Protein AF-A0A927LLS6-F1 (afdb_monomer_lite)

Structure (mmCIF, N/CA/C/O backbone):
data_AF-A0A927LLS6-F1
#
_entry.id   AF-A0A927LLS6-F1
#
loop_
_atom_site.group_PDB
_atom_site.id
_atom_site.type_symbol
_atom_site.label_atom_id
_atom_site.label_alt_id
_atom_site.label_comp_id
_atom_site.label_asym_id
_atom_site.label_entity_id
_atom_site.label_seq_id
_atom_site.pdbx_PDB_ins_code
_atom_site.Cartn_x
_atom_site.Cartn_y
_atom_site.Cartn_z
_atom_site.occupancy
_atom_site.B_iso_or_equiv
_atom_site.auth_seq_id
_atom_site.auth_comp_id
_atom_site.auth_asym_id
_atom_site.auth_atom_id
_atom_site.pdbx_PDB_model_num
ATOM 1 N N . MET A 1 1 ? 22.742 3.447 -32.291 1.00 66.75 1 MET A N 1
ATOM 2 C CA . MET A 1 1 ? 22.378 2.069 -32.704 1.00 66.75 1 MET A CA 1
ATOM 3 C C . MET A 1 1 ? 23.581 1.225 -33.138 1.00 66.75 1 MET A C 1
ATOM 5 O O . MET A 1 1 ? 23.825 0.220 -32.491 1.00 66.75 1 MET A O 1
ATOM 9 N N . ARG A 1 2 ? 24.385 1.595 -34.155 1.00 82.12 2 ARG A N 1
ATOM 10 C CA . ARG A 1 2 ? 25.494 0.730 -34.640 1.00 82.12 2 ARG A CA 1
ATOM 11 C C . ARG A 1 2 ? 26.525 0.331 -33.570 1.00 82.12 2 ARG A C 1
ATOM 13 O O . ARG A 1 2 ? 26.890 -0.833 -33.484 1.00 82.12 2 ARG A O 1
ATOM 20 N N . TYR A 1 3 ? 26.997 1.281 -32.764 1.00 85.06 3 TYR A N 1
ATOM 21 C CA . TYR A 1 3 ? 27.962 0.977 -31.701 1.00 85.06 3 TYR A CA 1
ATOM 22 C C . TYR A 1 3 ? 27.319 0.207 -30.538 1.00 85.06 3 TYR A C 1
ATOM 24 O O . TYR A 1 3 ? 27.959 -0.671 -29.977 1.00 85.06 3 TYR A O 1
ATOM 32 N N . THR A 1 4 ? 26.046 0.474 -30.224 1.00 85.88 4 THR A N 1
ATOM 33 C CA . THR A 1 4 ? 25.261 -0.303 -29.253 1.00 85.88 4 THR A CA 1
ATOM 34 C C . THR A 1 4 ? 25.202 -1.772 -29.657 1.00 85.88 4 THR A C 1
ATOM 36 O O . THR A 1 4 ? 25.474 -2.638 -28.837 1.00 85.88 4 THR A O 1
ATOM 39 N N . TRP A 1 5 ? 24.933 -2.046 -30.938 1.00 87.12 5 TRP A N 1
ATOM 40 C CA . TRP A 1 5 ? 24.949 -3.401 -31.488 1.00 87.12 5 TRP A CA 1
ATOM 41 C C . TRP A 1 5 ? 26.315 -4.071 -31.325 1.00 87.12 5 TRP A C 1
ATOM 43 O O . TRP A 1 5 ? 26.385 -5.191 -30.833 1.00 87.12 5 TRP A O 1
ATOM 53 N N . TRP A 1 6 ? 27.405 -3.385 -31.683 1.00 91.00 6 TRP A N 1
ATOM 54 C CA . TRP A 1 6 ? 28.756 -3.920 -31.485 1.00 91.00 6 TRP A CA 1
ATOM 55 C C . TRP A 1 6 ? 29.013 -4.276 -30.020 1.00 91.00 6 TRP A C 1
ATOM 57 O O . TRP A 1 6 ? 29.454 -5.383 -29.737 1.00 91.00 6 TRP A O 1
ATOM 67 N N . TRP A 1 7 ? 28.673 -3.376 -29.098 1.00 91.00 7 TRP A N 1
ATOM 68 C CA . TRP A 1 7 ? 28.858 -3.617 -27.673 1.00 91.00 7 TRP A CA 1
ATOM 69 C C . TRP A 1 7 ? 28.028 -4.804 -27.161 1.00 91.00 7 TRP A C 1
ATOM 71 O O . TRP A 1 7 ? 28.561 -5.643 -26.449 1.00 91.00 7 TRP A O 1
ATOM 81 N N . LEU A 1 8 ? 26.764 -4.941 -27.576 1.00 91.44 8 LEU A N 1
ATOM 82 C CA . LEU A 1 8 ? 25.931 -6.100 -27.215 1.00 91.44 8 LEU A CA 1
ATOM 83 C C . LEU A 1 8 ? 26.457 -7.435 -27.784 1.00 91.44 8 LEU A C 1
ATOM 85 O O . LEU A 1 8 ? 26.111 -8.485 -27.255 1.00 91.44 8 LEU A O 1
ATOM 89 N N . ASN A 1 9 ? 27.295 -7.396 -28.828 1.00 92.00 9 ASN A N 1
ATOM 90 C CA . ASN A 1 9 ? 27.972 -8.557 -29.430 1.00 92.00 9 ASN A CA 1
ATOM 91 C C . ASN A 1 9 ? 29.389 -8.783 -28.858 1.00 92.00 9 ASN A C 1
ATOM 93 O O . ASN A 1 9 ? 30.254 -9.344 -29.531 1.00 92.00 9 ASN A O 1
ATOM 97 N N . GLY A 1 10 ? 29.682 -8.283 -27.653 1.00 92.06 10 GLY A N 1
ATOM 98 C CA . GLY A 1 10 ? 30.982 -8.502 -27.013 1.00 92.06 10 GLY A CA 1
ATOM 99 C C . GLY A 1 10 ? 32.132 -7.680 -27.604 1.00 92.06 10 GLY A C 1
ATOM 100 O O . GLY A 1 10 ? 33.287 -7.940 -27.286 1.00 92.06 10 GLY A O 1
ATOM 101 N N . GLU A 1 11 ? 31.883 -6.700 -28.479 1.00 94.75 11 GLU A N 1
ATOM 102 C CA . GLU A 1 11 ? 32.961 -5.861 -29.019 1.00 94.75 11 GLU A CA 1
ATOM 103 C C . GLU A 1 11 ? 33.304 -4.732 -28.050 1.00 94.75 11 GLU A C 1
ATOM 105 O O . GLU A 1 11 ? 32.476 -3.859 -27.757 1.00 94.75 11 GLU A O 1
ATOM 110 N N . LYS A 1 12 ? 34.572 -4.661 -27.649 1.00 92.44 12 LYS A N 1
ATOM 111 C CA . LYS A 1 12 ? 35.086 -3.503 -26.926 1.00 92.44 12 LYS A CA 1
ATOM 112 C C . LYS A 1 12 ? 35.062 -2.275 -27.831 1.00 92.44 12 LYS A C 1
ATOM 114 O O . LYS A 1 12 ? 35.570 -2.294 -28.958 1.00 92.44 12 LYS A O 1
ATOM 119 N N . LEU A 1 13 ? 34.523 -1.171 -27.325 1.00 91.62 13 LEU A N 1
ATOM 120 C CA . LEU A 1 13 ? 34.482 0.099 -28.043 1.00 91.62 13 LEU A CA 1
ATOM 121 C C . LEU A 1 13 ? 35.610 1.027 -27.594 1.00 91.62 13 LEU A C 1
ATOM 123 O O . LEU A 1 13 ? 35.919 1.134 -26.410 1.00 91.62 13 LEU A O 1
ATOM 127 N N . ARG A 1 14 ? 36.188 1.752 -28.551 1.00 91.81 14 ARG A N 1
ATOM 128 C CA . ARG A 1 14 ? 37.097 2.872 -28.307 1.00 91.81 14 ARG A CA 1
ATOM 129 C C . ARG A 1 14 ? 36.417 4.160 -28.751 1.00 91.81 14 ARG A C 1
ATOM 131 O O . ARG A 1 14 ? 35.972 4.253 -29.896 1.00 91.81 14 ARG A O 1
ATOM 138 N N . GLN A 1 15 ? 36.363 5.141 -27.857 1.00 89.94 15 GLN A N 1
ATOM 139 C CA . GLN A 1 15 ? 35.874 6.476 -28.184 1.00 89.94 15 GLN A CA 1
ATOM 140 C C . GLN A 1 15 ? 36.975 7.288 -28.876 1.00 89.94 15 GLN A C 1
ATOM 142 O O . GLN A 1 15 ? 38.137 7.249 -28.470 1.00 89.94 15 GLN A O 1
ATOM 147 N N . LEU A 1 16 ? 36.612 7.995 -29.940 1.00 88.19 16 LEU A N 1
ATOM 148 C CA . LEU A 1 16 ? 37.474 8.931 -30.654 1.00 88.19 16 LEU A CA 1
ATOM 149 C C . LEU A 1 16 ? 37.301 10.355 -30.100 1.00 88.19 16 LEU A C 1
ATOM 151 O O . LEU A 1 16 ? 36.361 10.644 -29.359 1.00 88.19 16 LEU A O 1
ATOM 155 N N . ALA A 1 17 ? 38.208 11.261 -30.471 1.00 87.88 17 ALA A N 1
ATOM 156 C CA . ALA A 1 17 ? 38.183 12.656 -30.019 1.00 87.88 17 ALA A CA 1
ATOM 157 C C . ALA A 1 17 ? 36.895 13.407 -30.421 1.00 87.88 17 ALA A C 1
ATOM 159 O O . ALA A 1 17 ? 36.458 14.310 -29.715 1.00 87.88 17 ALA A O 1
ATOM 160 N N . ASP A 1 18 ? 36.250 12.993 -31.514 1.00 82.69 18 ASP A N 1
ATOM 161 C CA . ASP A 1 18 ? 34.958 13.510 -31.988 1.00 82.69 18 ASP A CA 1
ATOM 162 C C . ASP A 1 18 ? 33.743 12.889 -31.264 1.00 82.69 18 ASP A C 1
ATOM 164 O O . ASP A 1 18 ? 32.601 13.076 -31.679 1.00 82.69 18 ASP A O 1
ATOM 168 N N . LYS A 1 19 ? 33.986 12.141 -30.177 1.00 78.06 19 LYS A N 1
ATOM 169 C CA . LYS A 1 19 ? 33.005 11.391 -29.375 1.00 78.06 19 LYS A CA 1
ATOM 170 C C . LYS A 1 19 ? 32.336 10.221 -30.102 1.00 78.06 19 LYS A C 1
ATOM 172 O O . LYS A 1 19 ? 31.476 9.570 -29.501 1.00 78.06 19 LYS A O 1
ATOM 177 N N . SER A 1 20 ? 32.732 9.905 -31.336 1.00 82.25 20 SER A N 1
ATOM 178 C CA . SER A 1 20 ? 32.271 8.707 -32.038 1.00 82.25 20 SER A CA 1
ATOM 179 C C . SER A 1 20 ? 32.932 7.441 -31.480 1.00 82.25 20 SER A C 1
ATOM 181 O O . SER A 1 20 ? 33.976 7.493 -30.828 1.00 82.25 20 SER A O 1
ATOM 183 N N . PHE A 1 21 ? 32.314 6.282 -31.718 1.00 86.69 21 PHE A N 1
ATOM 184 C CA . PHE A 1 21 ? 32.822 4.989 -31.259 1.00 86.69 21 PHE A CA 1
ATOM 185 C C . PHE A 1 21 ? 33.247 4.111 -32.436 1.00 86.69 21 PHE A C 1
ATOM 187 O O . PHE A 1 21 ? 32.515 3.966 -33.419 1.00 86.69 21 PHE A O 1
ATOM 194 N N . VAL A 1 22 ? 34.404 3.463 -32.292 1.00 92.19 22 VAL A N 1
ATOM 195 C CA . VAL A 1 22 ? 34.918 2.431 -33.203 1.00 92.19 22 VAL A CA 1
ATOM 196 C C . VAL A 1 22 ? 35.204 1.141 -32.439 1.00 92.19 22 VAL A C 1
ATOM 198 O O . VAL A 1 22 ? 35.428 1.169 -31.229 1.00 92.19 22 VAL A O 1
ATOM 201 N N . LYS A 1 23 ? 35.231 0.002 -33.138 1.00 93.62 23 LYS A N 1
ATOM 202 C CA . LYS A 1 23 ? 35.669 -1.268 -32.544 1.00 93.62 23 LYS A CA 1
ATOM 203 C C . LYS A 1 23 ? 37.138 -1.170 -32.130 1.00 93.62 23 LYS A C 1
ATOM 205 O O . LYS A 1 23 ? 37.985 -0.789 -32.938 1.00 93.62 23 LYS A O 1
ATOM 210 N N . ALA A 1 24 ? 37.448 -1.570 -30.903 1.00 91.31 24 ALA A N 1
ATOM 211 C CA . ALA A 1 24 ? 38.819 -1.734 -30.429 1.00 91.31 24 ALA A CA 1
ATOM 212 C C . ALA A 1 24 ? 39.470 -3.027 -30.961 1.00 91.31 24 ALA A C 1
ATOM 214 O O . ALA A 1 24 ? 40.659 -3.230 -30.739 1.00 91.31 24 ALA A O 1
ATOM 215 N N . ARG A 1 25 ? 38.705 -3.868 -31.682 1.00 90.75 25 ARG A N 1
ATOM 216 C CA . ARG A 1 25 ? 39.103 -5.202 -32.175 1.00 90.75 25 ARG A CA 1
ATOM 217 C C . ARG A 1 25 ? 39.487 -6.164 -31.046 1.00 90.75 25 ARG A C 1
ATOM 219 O O . ARG A 1 25 ? 40.343 -7.023 -31.220 1.00 90.75 25 ARG A O 1
ATOM 226 N N . VAL A 1 26 ? 38.847 -5.994 -29.894 1.00 92.50 26 VAL A N 1
ATOM 227 C CA . VAL A 1 26 ? 38.959 -6.879 -28.737 1.00 92.50 26 VAL A CA 1
ATOM 228 C C . VAL A 1 26 ? 37.564 -7.408 -28.454 1.00 92.50 26 VAL A C 1
ATOM 230 O O . VAL A 1 26 ? 36.623 -6.620 -28.352 1.00 92.50 26 VAL A O 1
ATOM 233 N N . TYR A 1 27 ? 37.457 -8.727 -28.353 1.00 94.88 27 TYR A N 1
ATOM 234 C CA . TYR A 1 27 ? 36.226 -9.420 -28.007 1.00 94.88 27 TYR A CA 1
ATOM 235 C C . TYR A 1 27 ? 36.218 -9.753 -26.510 1.00 94.88 27 TYR A C 1
ATOM 237 O O . TYR A 1 27 ? 37.186 -10.298 -25.980 1.00 94.88 27 TYR A O 1
ATOM 245 N N . GLU A 1 28 ? 35.124 -9.419 -25.839 1.00 88.75 28 GLU A N 1
ATOM 246 C CA . GLU A 1 28 ? 34.904 -9.529 -24.402 1.00 88.75 28 GLU A CA 1
ATOM 247 C C . GLU A 1 28 ? 33.636 -10.374 -24.171 1.00 88.75 28 GLU A C 1
ATOM 249 O O . GLU A 1 28 ? 32.506 -9.889 -24.173 1.00 88.75 28 GLU A O 1
ATOM 254 N N . SER A 1 29 ? 33.826 -11.682 -23.968 1.00 87.75 29 SER A N 1
ATOM 255 C CA . SER A 1 29 ? 32.728 -12.661 -23.899 1.00 87.75 29 SER A CA 1
ATOM 256 C C . SER A 1 29 ? 31.727 -12.416 -22.767 1.00 87.75 29 SER A C 1
ATOM 258 O O . SER A 1 29 ? 30.583 -12.857 -22.853 1.00 87.75 29 SER A O 1
ATOM 260 N N . TYR A 1 30 ? 32.145 -11.733 -21.698 1.00 84.62 30 TYR A N 1
ATOM 261 C CA . TYR A 1 30 ? 31.292 -11.471 -20.538 1.00 84.62 30 TYR A CA 1
ATOM 262 C C . TYR A 1 30 ? 30.130 -10.517 -20.852 1.00 84.62 30 TYR A C 1
ATOM 264 O O . TYR A 1 30 ? 29.149 -10.520 -20.116 1.00 84.62 30 TYR A O 1
ATOM 272 N N . HIS A 1 31 ? 30.214 -9.734 -21.934 1.00 82.62 31 HIS A N 1
ATOM 273 C CA . HIS A 1 31 ? 29.149 -8.826 -22.365 1.00 82.62 31 HIS A CA 1
ATOM 274 C C . HIS A 1 31 ? 28.660 -9.102 -23.799 1.00 82.62 31 HIS A C 1
ATOM 276 O O . HIS A 1 31 ? 28.039 -8.244 -24.432 1.00 82.62 31 HIS A O 1
ATOM 282 N N . ASP A 1 32 ? 28.916 -10.307 -24.319 1.00 92.38 32 ASP A N 1
ATOM 283 C CA . ASP A 1 32 ? 28.248 -10.811 -25.523 1.00 92.38 32 ASP A CA 1
ATOM 284 C C . ASP A 1 32 ? 26.832 -11.291 -25.172 1.00 92.38 32 ASP A C 1
ATOM 286 O O . ASP A 1 32 ? 26.539 -12.486 -25.084 1.00 92.38 32 ASP A O 1
ATOM 290 N N . TYR A 1 33 ? 25.948 -10.331 -24.915 1.00 92.81 33 TYR A N 1
ATOM 291 C CA . TYR A 1 33 ? 24.567 -10.604 -24.532 1.00 92.81 33 TYR A CA 1
ATOM 292 C C . TYR A 1 33 ? 23.750 -11.194 -25.684 1.00 92.81 33 TYR A C 1
ATOM 294 O O . TYR A 1 33 ? 22.820 -11.955 -25.436 1.00 92.81 33 TYR A O 1
ATOM 302 N N . VAL A 1 34 ? 24.116 -10.916 -26.941 1.00 92.94 34 VAL A N 1
ATOM 303 C CA . VAL A 1 34 ? 23.492 -11.558 -28.112 1.00 92.94 34 VAL A CA 1
ATOM 304 C C . VAL A 1 34 ? 23.665 -13.071 -28.039 1.00 92.94 34 VAL A C 1
ATOM 306 O O . VAL A 1 34 ? 22.696 -13.811 -28.217 1.00 92.94 34 VAL A O 1
ATOM 309 N N . LYS A 1 35 ? 24.871 -13.538 -27.706 1.00 92.38 35 LYS A N 1
ATOM 310 C CA . LYS A 1 35 ? 25.137 -14.964 -27.525 1.00 92.38 35 LYS A CA 1
ATOM 311 C C . LYS A 1 35 ? 24.551 -15.518 -26.227 1.00 92.38 35 LYS A C 1
ATOM 313 O O . LYS A 1 35 ? 23.981 -16.604 -26.256 1.00 92.38 35 LYS A O 1
ATOM 318 N N . GLN A 1 36 ? 24.665 -14.794 -25.111 1.00 91.75 36 GLN A N 1
ATOM 319 C CA . GLN A 1 36 ? 24.148 -15.247 -23.808 1.00 91.75 36 GLN A CA 1
ATOM 320 C C . GLN A 1 36 ? 22.623 -15.436 -23.812 1.00 91.75 36 GLN A C 1
ATOM 322 O O . GLN A 1 36 ? 22.136 -16.405 -23.238 1.00 91.75 36 GLN A O 1
ATOM 327 N N . TYR A 1 37 ? 21.887 -14.561 -24.504 1.00 90.12 37 TYR A N 1
ATOM 328 C CA . TYR A 1 37 ? 20.423 -14.615 -24.627 1.00 90.12 37 TYR A CA 1
ATOM 329 C C . TYR A 1 37 ? 19.947 -15.249 -25.945 1.00 90.12 37 TYR A C 1
ATOM 331 O O . TYR A 1 37 ? 18.764 -15.184 -26.273 1.00 90.12 37 TYR A O 1
ATOM 339 N N . ASN A 1 38 ? 20.859 -15.879 -26.697 1.00 92.06 38 ASN A N 1
ATOM 340 C CA . ASN A 1 38 ? 20.575 -16.626 -27.923 1.00 92.06 38 ASN A CA 1
ATOM 341 C C . ASN A 1 38 ? 19.708 -15.850 -28.937 1.00 92.06 38 ASN A C 1
ATOM 343 O O . ASN A 1 38 ? 18.684 -16.353 -29.398 1.00 92.06 38 ASN A O 1
ATOM 347 N N . ILE A 1 39 ? 20.105 -14.617 -29.269 1.00 92.38 39 ILE A N 1
ATOM 348 C CA . ILE A 1 39 ? 19.399 -13.759 -30.232 1.00 92.38 39 ILE A CA 1
ATOM 349 C C . ILE A 1 39 ? 19.893 -14.095 -31.650 1.00 92.38 39 ILE A C 1
ATOM 351 O O . ILE A 1 39 ? 21.023 -13.744 -31.996 1.00 92.38 39 ILE A O 1
ATOM 355 N N . PRO A 1 40 ? 19.087 -14.777 -32.486 1.00 89.81 40 PRO A N 1
ATOM 356 C CA . PRO A 1 40 ? 19.588 -15.397 -33.713 1.00 89.81 40 PRO A CA 1
ATOM 357 C C . PRO A 1 40 ? 19.621 -14.445 -34.915 1.00 89.81 40 PRO A C 1
ATOM 359 O O . PRO A 1 40 ? 20.286 -14.732 -35.909 1.00 89.81 40 PRO A O 1
ATOM 362 N N . ASP A 1 41 ? 18.868 -13.344 -34.864 1.00 90.62 41 ASP A N 1
ATOM 363 C CA . ASP A 1 41 ? 18.597 -12.486 -36.016 1.00 90.62 41 ASP A CA 1
ATOM 364 C C . ASP A 1 41 ? 18.172 -11.060 -35.606 1.00 90.62 41 ASP A C 1
ATOM 366 O O . ASP A 1 41 ? 18.393 -10.621 -34.479 1.00 90.62 41 ASP A O 1
ATOM 370 N N . TYR A 1 42 ? 17.567 -10.324 -36.545 1.00 89.69 42 TYR A N 1
ATOM 371 C CA . TYR A 1 42 ? 16.971 -9.002 -36.325 1.00 89.69 42 TYR A CA 1
ATOM 372 C C . TYR A 1 42 ? 15.451 -8.999 -36.576 1.00 89.69 42 TYR A C 1
ATOM 374 O O . TYR A 1 42 ? 14.878 -7.991 -36.999 1.00 89.69 42 TYR A O 1
ATOM 382 N N . SER A 1 43 ? 14.791 -10.141 -36.353 1.00 94.56 43 SER A N 1
ATOM 383 C CA . SER A 1 43 ? 13.327 -10.234 -36.349 1.00 94.56 43 SER A CA 1
ATOM 384 C C . SER A 1 43 ? 12.725 -9.276 -35.310 1.00 94.56 43 SER A C 1
ATOM 386 O O . SER A 1 43 ? 13.434 -8.849 -34.395 1.00 94.56 43 SER A O 1
ATOM 388 N N . PRO A 1 44 ? 11.431 -8.928 -35.403 1.00 94.81 44 PRO A N 1
ATOM 389 C CA . PRO A 1 44 ? 10.804 -8.028 -34.434 1.00 94.81 44 PRO A CA 1
ATOM 390 C C . PRO A 1 44 ? 11.003 -8.465 -32.972 1.00 94.81 44 PRO A C 1
ATOM 392 O O . PRO A 1 44 ? 11.428 -7.666 -32.145 1.00 94.81 44 PRO A O 1
ATOM 395 N N . LYS A 1 45 ? 10.868 -9.766 -32.679 1.00 93.81 45 LYS A N 1
ATOM 396 C CA . LYS A 1 45 ? 11.171 -10.328 -31.351 1.00 93.81 45 LYS A CA 1
ATOM 397 C C . LYS A 1 45 ? 12.621 -10.089 -30.920 1.00 93.81 45 LYS A C 1
ATOM 399 O O . LYS A 1 45 ? 12.880 -9.746 -29.769 1.00 93.81 45 LYS A O 1
ATOM 404 N N . SER A 1 46 ? 13.573 -10.280 -31.829 1.00 93.69 46 SER A N 1
ATOM 405 C CA . SER A 1 46 ? 14.985 -10.010 -31.552 1.00 93.69 46 SER A CA 1
ATOM 406 C C . SER A 1 46 ? 15.240 -8.520 -31.314 1.00 93.69 46 SER A C 1
ATOM 408 O O . SER A 1 46 ? 16.051 -8.175 -30.462 1.00 93.69 46 SER A O 1
ATOM 410 N N . GLN A 1 47 ? 14.536 -7.625 -32.011 1.00 92.88 47 GLN A N 1
ATOM 411 C CA . GLN A 1 47 ? 14.642 -6.178 -31.795 1.00 92.88 47 GLN A CA 1
ATOM 412 C C . GLN A 1 47 ? 14.135 -5.765 -30.408 1.00 92.88 47 GLN A C 1
ATOM 414 O O . GLN A 1 47 ? 14.826 -5.003 -29.728 1.00 92.88 47 GLN A O 1
ATOM 419 N N . ASP A 1 48 ? 13.008 -6.319 -29.961 1.00 93.69 48 ASP A N 1
ATOM 420 C CA . ASP A 1 48 ? 12.476 -6.111 -28.608 1.00 93.69 48 ASP A CA 1
ATOM 421 C C . ASP A 1 48 ? 13.469 -6.590 -27.540 1.00 93.69 48 ASP A C 1
ATOM 423 O O . ASP A 1 48 ? 13.809 -5.849 -26.616 1.00 93.69 48 ASP A O 1
ATOM 427 N N . MET A 1 49 ? 14.025 -7.796 -27.707 1.00 93.06 49 MET A N 1
ATOM 428 C CA . MET A 1 49 ? 15.044 -8.323 -26.792 1.00 93.06 49 MET A CA 1
ATOM 429 C C . MET A 1 49 ? 16.305 -7.454 -26.770 1.00 93.06 49 MET A C 1
ATOM 431 O O . MET A 1 49 ? 16.830 -7.150 -25.704 1.00 93.06 49 MET A O 1
ATOM 435 N N . LEU A 1 50 ? 16.794 -6.997 -27.925 1.00 92.81 50 LEU A N 1
ATOM 436 C CA . LEU A 1 50 ? 17.961 -6.110 -27.991 1.00 92.81 50 LEU A CA 1
ATOM 437 C C . LEU A 1 50 ? 17.699 -4.752 -27.334 1.00 92.81 50 LEU A C 1
ATOM 439 O O . LEU A 1 50 ? 18.611 -4.182 -26.728 1.00 92.81 50 LEU A O 1
ATOM 443 N N . CYS A 1 51 ? 16.473 -4.235 -27.448 1.00 92.44 51 CYS A N 1
ATOM 444 C CA . CYS A 1 51 ? 16.038 -3.039 -26.738 1.00 92.44 51 CYS A CA 1
ATOM 445 C C . CYS A 1 51 ? 16.168 -3.254 -25.227 1.00 92.44 51 CYS A C 1
ATOM 447 O O . CYS A 1 51 ? 16.864 -2.488 -24.558 1.00 92.44 51 CYS A O 1
ATOM 449 N N . LEU A 1 52 ? 15.605 -4.352 -24.720 1.00 92.69 52 LEU A N 1
ATOM 450 C CA . LEU A 1 52 ? 15.640 -4.702 -23.307 1.00 92.69 52 LEU A CA 1
ATOM 451 C C . LEU A 1 52 ? 17.068 -4.895 -22.777 1.00 92.69 52 LEU A C 1
ATOM 453 O O . LEU A 1 52 ? 17.431 -4.311 -21.759 1.00 92.69 52 LEU A O 1
ATOM 457 N N . LEU A 1 53 ? 17.918 -5.628 -23.502 1.00 92.81 53 LEU A N 1
ATOM 458 C CA . LEU A 1 53 ? 19.327 -5.821 -23.135 1.00 92.81 53 LEU A CA 1
ATOM 459 C C . LEU A 1 53 ? 20.099 -4.498 -23.088 1.00 92.81 53 LEU A C 1
ATOM 461 O O . LEU A 1 53 ? 20.946 -4.290 -22.218 1.00 92.81 53 LEU A O 1
ATOM 465 N N . ASN A 1 54 ? 19.814 -3.579 -24.013 1.00 91.88 54 ASN A N 1
ATOM 466 C CA . ASN A 1 54 ? 20.401 -2.245 -23.975 1.00 91.88 54 ASN A CA 1
ATOM 467 C C . ASN A 1 54 ? 19.931 -1.462 -22.738 1.00 91.88 54 ASN A C 1
ATOM 469 O O . ASN A 1 54 ? 20.739 -0.771 -22.113 1.00 91.88 54 ASN A O 1
ATOM 473 N N . MET A 1 55 ? 18.652 -1.570 -22.373 1.00 92.62 55 MET A N 1
ATOM 474 C CA . MET A 1 55 ? 18.109 -0.929 -21.174 1.00 92.62 55 MET A CA 1
ATOM 475 C C . MET A 1 55 ? 18.746 -1.485 -19.900 1.00 92.62 55 MET A C 1
ATOM 477 O O . MET A 1 55 ? 19.169 -0.704 -19.054 1.00 92.62 55 MET A O 1
ATOM 481 N N . GLU A 1 56 ? 18.882 -2.803 -19.794 1.00 90.81 56 GLU A N 1
ATOM 482 C CA . GLU A 1 56 ? 19.446 -3.460 -18.615 1.00 90.81 56 GLU A CA 1
ATOM 483 C C . GLU A 1 56 ? 20.949 -3.186 -18.468 1.00 90.81 56 GLU A C 1
ATOM 485 O O . GLU A 1 56 ? 21.413 -2.659 -17.454 1.00 90.81 56 GLU A O 1
ATOM 490 N N . PHE A 1 57 ? 21.727 -3.484 -19.510 1.00 88.31 57 PHE A N 1
ATOM 491 C CA . PHE A 1 57 ? 23.181 -3.563 -19.381 1.00 88.31 57 PHE A CA 1
ATOM 492 C C . PHE A 1 57 ? 23.915 -2.286 -19.797 1.00 88.31 57 PHE A C 1
ATOM 494 O O . PHE A 1 57 ? 24.987 -1.994 -19.268 1.00 88.31 57 PHE A O 1
ATOM 501 N N . ASN A 1 58 ? 23.366 -1.502 -20.731 1.00 84.44 58 ASN A N 1
ATOM 502 C CA . ASN A 1 58 ? 23.989 -0.249 -21.181 1.00 84.44 58 ASN A CA 1
ATOM 503 C C . ASN A 1 58 ? 23.408 0.981 -20.463 1.00 84.44 58 ASN A C 1
ATOM 505 O O . ASN A 1 58 ? 24.102 1.986 -20.289 1.00 84.44 58 ASN A O 1
ATOM 509 N N . LYS A 1 59 ? 22.135 0.919 -20.052 1.00 87.38 59 LYS A N 1
ATOM 510 C CA . LYS A 1 59 ? 21.396 2.005 -19.386 1.00 87.38 59 LYS A CA 1
ATOM 511 C C . LYS A 1 59 ? 20.896 1.586 -18.005 1.00 87.38 59 LYS A C 1
ATOM 513 O O . LYS A 1 59 ? 19.741 1.819 -17.666 1.00 87.38 59 LYS A O 1
ATOM 518 N N . LYS A 1 60 ? 21.795 1.002 -17.208 1.00 81.88 60 LYS A N 1
ATOM 519 C CA . LYS A 1 60 ? 21.506 0.444 -15.881 1.00 81.88 60 LYS A CA 1
ATOM 520 C C . LYS A 1 60 ? 20.536 1.310 -15.066 1.00 81.88 60 LYS A C 1
ATOM 522 O O . LYS A 1 60 ? 20.759 2.508 -14.894 1.00 81.88 60 LYS A O 1
ATOM 527 N N . GLY A 1 61 ? 19.484 0.680 -14.547 1.00 85.94 61 GLY A N 1
ATOM 528 C CA . GLY A 1 61 ? 18.430 1.331 -13.763 1.00 85.94 61 GLY A CA 1
ATOM 529 C C . GLY A 1 61 ? 17.270 1.893 -14.590 1.00 85.94 61 GLY A C 1
ATOM 530 O O . GLY A 1 61 ? 16.258 2.275 -14.011 1.00 85.94 61 GLY A O 1
ATOM 531 N N . LEU A 1 62 ? 17.362 1.905 -15.925 1.00 93.38 62 LEU A N 1
ATOM 532 C CA . LEU A 1 62 ? 16.283 2.380 -16.793 1.00 93.38 62 LEU A CA 1
ATOM 533 C C . LEU A 1 62 ? 15.001 1.545 -16.649 1.00 93.38 62 LEU A C 1
ATOM 535 O O . LEU A 1 62 ? 13.921 2.120 -16.559 1.00 93.38 62 LEU A O 1
ATOM 539 N N . ILE A 1 63 ? 15.117 0.215 -16.577 1.00 92.50 63 ILE A N 1
ATOM 540 C CA . ILE A 1 63 ? 13.964 -0.680 -16.379 1.00 92.50 63 ILE A CA 1
ATOM 541 C C . ILE A 1 63 ? 13.273 -0.371 -15.043 1.00 92.50 63 ILE A C 1
ATOM 543 O O . ILE A 1 63 ? 12.063 -0.165 -15.016 1.00 92.50 63 ILE A O 1
ATOM 547 N N . GLN A 1 64 ? 14.038 -0.212 -13.956 1.00 88.75 64 GLN A N 1
ATOM 548 C CA . GLN A 1 64 ? 13.480 0.138 -12.645 1.00 88.75 64 GLN A CA 1
ATOM 549 C C . GLN A 1 64 ? 12.759 1.492 -12.646 1.00 88.75 64 GLN A C 1
ATOM 551 O O . GLN A 1 64 ? 11.718 1.628 -12.015 1.00 88.75 64 GLN A O 1
ATOM 556 N N . LEU A 1 65 ? 13.268 2.498 -13.364 1.00 92.00 65 LEU A N 1
ATOM 557 C CA . LEU A 1 65 ? 12.586 3.793 -13.472 1.00 92.00 65 LEU A CA 1
ATOM 558 C C . LEU A 1 65 ? 11.232 3.683 -14.180 1.00 92.00 65 LEU A C 1
ATOM 560 O O . LEU A 1 65 ? 10.309 4.409 -13.818 1.00 92.00 65 LEU A O 1
ATOM 564 N N . ILE A 1 66 ? 11.111 2.794 -15.169 1.00 92.38 66 ILE A N 1
ATOM 565 C CA . ILE A 1 66 ? 9.839 2.527 -15.853 1.00 92.38 66 ILE A CA 1
ATOM 566 C C . ILE A 1 66 ? 8.876 1.814 -14.903 1.00 92.38 66 ILE A C 1
ATOM 568 O O . ILE A 1 66 ? 7.737 2.253 -14.774 1.00 92.38 66 ILE A O 1
ATOM 572 N N . ILE A 1 67 ? 9.351 0.790 -14.186 1.00 87.44 67 ILE A N 1
ATOM 573 C CA . ILE A 1 67 ? 8.571 0.067 -13.166 1.00 87.44 67 ILE A CA 1
ATOM 574 C C . ILE A 1 67 ? 8.075 1.022 -12.069 1.00 87.44 67 ILE A C 1
ATOM 576 O O . ILE A 1 67 ? 6.922 0.953 -11.660 1.00 87.44 67 ILE A O 1
ATOM 580 N N . ASP A 1 68 ? 8.922 1.953 -11.627 1.00 84.62 68 ASP A N 1
ATOM 581 C CA . ASP A 1 68 ? 8.602 2.967 -10.615 1.00 84.62 68 ASP A CA 1
ATOM 582 C C . ASP A 1 68 ? 7.668 4.086 -11.133 1.00 84.62 68 ASP A C 1
ATOM 584 O O . ASP A 1 68 ? 7.399 5.042 -10.401 1.00 84.62 68 ASP A O 1
ATOM 588 N N . GLY A 1 69 ? 7.248 4.057 -12.403 1.00 85.94 69 GLY A N 1
ATOM 589 C CA . GLY A 1 69 ? 6.425 5.106 -13.018 1.00 85.94 69 GLY A CA 1
ATOM 590 C C . GLY A 1 69 ? 7.156 6.437 -13.255 1.00 85.94 69 GLY A C 1
ATOM 591 O O . GLY A 1 69 ? 6.537 7.445 -13.603 1.00 85.94 69 GLY A O 1
ATOM 592 N N . LYS A 1 70 ? 8.486 6.479 -13.115 1.00 90.19 70 LYS A N 1
ATOM 593 C CA . LYS A 1 70 ? 9.329 7.677 -13.300 1.00 90.19 70 LYS A CA 1
ATOM 594 C C . LYS A 1 70 ? 9.648 7.911 -14.783 1.00 90.19 70 LYS A C 1
ATOM 596 O O . LYS A 1 70 ? 10.811 8.013 -15.181 1.00 90.19 70 LYS A O 1
ATOM 601 N N . ILE A 1 71 ? 8.605 8.021 -15.608 1.00 90.88 71 ILE A N 1
ATOM 602 C CA . ILE A 1 71 ? 8.698 8.019 -17.080 1.00 90.88 71 ILE A CA 1
ATOM 603 C C . ILE A 1 71 ? 9.537 9.177 -17.634 1.00 90.88 71 ILE A C 1
ATOM 605 O O . ILE A 1 71 ? 10.286 8.982 -18.588 1.00 90.88 71 ILE A O 1
ATOM 609 N N . GLU A 1 72 ? 9.500 10.363 -17.024 1.00 90.25 72 GLU A N 1
ATOM 610 C CA . GLU A 1 72 ? 10.334 11.490 -17.476 1.00 90.25 72 GLU A CA 1
ATOM 611 C C . GLU A 1 72 ? 11.834 11.210 -17.297 1.00 90.25 72 GLU A C 1
ATOM 613 O O . GLU A 1 72 ? 12.638 11.458 -18.198 1.00 90.25 72 GLU A O 1
ATOM 618 N N . GLN A 1 73 ? 12.214 10.632 -16.152 1.00 91.25 73 GLN A N 1
ATOM 619 C CA . GLN A 1 73 ? 13.601 10.255 -15.867 1.00 91.25 73 GLN A CA 1
ATOM 620 C C . GLN A 1 73 ? 14.050 9.113 -16.786 1.00 91.25 73 GLN A C 1
ATOM 622 O O . GLN A 1 73 ? 15.156 9.150 -17.334 1.00 91.25 73 GLN A O 1
ATOM 627 N N . ALA A 1 74 ? 13.171 8.132 -17.011 1.00 94.19 74 ALA A N 1
ATOM 628 C CA . ALA A 1 74 ? 13.408 7.046 -17.953 1.00 94.19 74 ALA A CA 1
ATOM 629 C C . ALA A 1 74 ? 13.612 7.571 -19.387 1.00 94.19 74 ALA A C 1
ATOM 631 O O . ALA A 1 74 ? 14.556 7.165 -20.069 1.00 94.19 74 ALA A O 1
ATOM 632 N N . ALA A 1 75 ? 12.787 8.520 -19.837 1.00 91.06 75 ALA A N 1
ATOM 633 C CA . ALA A 1 75 ? 12.895 9.143 -21.155 1.00 91.06 75 ALA A CA 1
ATOM 634 C C . ALA A 1 75 ? 14.205 9.932 -21.319 1.00 91.06 75 ALA A C 1
ATOM 636 O O . ALA A 1 75 ? 14.862 9.831 -22.359 1.00 91.06 75 ALA A O 1
ATOM 637 N N . LEU A 1 76 ? 14.631 10.659 -20.281 1.00 89.94 76 LEU A N 1
ATOM 638 C CA . LEU A 1 76 ? 15.904 11.381 -20.285 1.00 89.94 76 LEU A CA 1
ATOM 639 C C . LEU A 1 76 ? 17.095 10.426 -20.456 1.00 89.94 76 LEU A C 1
ATOM 641 O O . LEU A 1 76 ? 17.952 10.665 -21.305 1.00 89.94 76 LEU A O 1
ATOM 645 N N . ILE A 1 77 ? 17.148 9.321 -19.706 1.00 90.75 77 ILE A N 1
ATOM 646 C CA . ILE A 1 77 ? 18.230 8.325 -19.830 1.00 90.75 77 ILE A CA 1
ATOM 647 C C . ILE A 1 77 ? 18.176 7.626 -21.193 1.00 90.75 77 ILE A C 1
ATOM 649 O O . ILE A 1 77 ? 19.208 7.418 -21.840 1.00 90.75 77 ILE A O 1
ATOM 653 N N . SER A 1 78 ? 16.968 7.321 -21.664 1.00 90.38 78 SER A N 1
ATOM 654 C CA . SER A 1 78 ? 16.712 6.738 -22.984 1.00 90.38 78 SER A CA 1
ATOM 655 C C . SER A 1 78 ? 17.239 7.617 -24.125 1.00 90.38 78 SER A C 1
ATOM 657 O O . SER A 1 78 ? 17.668 7.096 -25.157 1.00 90.38 78 SER A O 1
ATOM 659 N N . SER A 1 79 ? 17.306 8.940 -23.937 1.00 88.69 79 SER A N 1
ATOM 660 C CA . SER A 1 79 ? 17.828 9.879 -24.941 1.00 88.69 79 SER A CA 1
ATOM 661 C C . SER A 1 79 ? 19.296 9.659 -25.329 1.00 88.69 79 SER A C 1
ATOM 663 O O . SER A 1 79 ? 19.712 10.068 -26.417 1.00 88.69 79 SER A O 1
ATOM 665 N N . LEU A 1 80 ? 20.061 8.945 -24.492 1.00 85.88 80 LEU A N 1
ATOM 666 C CA . LEU A 1 80 ? 21.443 8.519 -24.752 1.00 85.88 80 LEU A CA 1
ATOM 667 C C . LEU A 1 80 ? 21.544 7.269 -25.648 1.00 85.88 80 LEU A C 1
ATOM 669 O O . LEU A 1 80 ? 22.642 6.857 -26.021 1.00 85.88 80 LEU A O 1
ATOM 673 N N . SER A 1 81 ? 20.417 6.625 -25.948 1.00 85.69 81 SER A N 1
ATOM 674 C CA . SER A 1 81 ? 20.320 5.457 -26.836 1.00 85.69 81 SER A CA 1
ATOM 675 C C . SER A 1 81 ? 19.540 5.782 -28.107 1.00 85.69 81 SER A C 1
ATOM 677 O O . SER A 1 81 ? 19.943 5.370 -29.200 1.00 85.69 81 SER A O 1
ATOM 679 N N . TRP A 1 82 ? 18.445 6.535 -27.969 1.00 86.56 82 TRP A N 1
ATOM 680 C CA . TRP A 1 82 ? 17.505 6.832 -29.047 1.00 86.56 82 TRP A CA 1
ATOM 681 C C . TRP A 1 82 ? 17.421 8.335 -29.307 1.00 86.56 82 TRP A C 1
ATOM 683 O O . TRP A 1 82 ? 16.949 9.107 -28.474 1.00 86.56 82 TRP A O 1
ATOM 693 N N . ALA A 1 83 ? 17.851 8.739 -30.505 1.00 84.31 83 ALA A N 1
ATOM 694 C CA . ALA A 1 83 ? 17.957 10.143 -30.904 1.00 84.31 83 ALA A CA 1
ATOM 695 C C . ALA A 1 83 ? 16.616 10.883 -31.021 1.00 84.31 83 ALA A C 1
ATOM 697 O O . ALA A 1 83 ? 16.587 12.107 -31.056 1.00 84.31 83 ALA A O 1
ATOM 698 N N . SER A 1 84 ? 15.511 10.140 -31.091 1.00 84.19 84 SER A N 1
ATOM 699 C CA . SER A 1 84 ? 14.152 10.674 -31.189 1.00 84.19 84 SER A CA 1
ATOM 700 C C . SER A 1 84 ? 13.553 11.104 -29.848 1.00 84.19 84 SER A C 1
ATOM 702 O O . SER A 1 84 ? 12.447 11.641 -29.835 1.00 84.19 84 SER A O 1
ATOM 704 N N . MET A 1 85 ? 14.223 10.815 -28.728 1.00 87.19 85 MET A N 1
ATOM 705 C CA . MET A 1 85 ? 13.742 11.185 -27.397 1.00 87.19 85 MET A CA 1
ATOM 706 C C . MET A 1 85 ? 13.983 12.675 -27.099 1.00 87.19 85 MET A C 1
ATOM 708 O O . MET A 1 85 ? 14.921 13.266 -27.648 1.00 87.19 85 MET A O 1
ATOM 712 N N . PRO A 1 86 ? 13.182 13.282 -26.201 1.00 85.69 86 PRO A N 1
ATOM 713 C CA . PRO A 1 86 ? 13.386 14.659 -25.763 1.00 85.69 86 PRO A CA 1
ATOM 714 C C . PRO A 1 86 ? 14.809 14.868 -25.225 1.00 85.69 86 PRO A C 1
ATOM 716 O O . PRO A 1 86 ? 15.353 14.000 -24.544 1.00 85.69 86 PRO A O 1
ATOM 719 N N . ASN A 1 87 ? 15.403 16.029 -25.516 1.00 83.69 87 ASN A N 1
ATOM 720 C CA . ASN A 1 87 ? 16.746 16.424 -25.060 1.00 83.69 87 ASN A CA 1
ATOM 721 C C . ASN A 1 87 ? 17.894 15.490 -25.481 1.00 83.69 87 ASN A C 1
ATOM 723 O O . ASN A 1 87 ? 18.959 15.495 -24.862 1.00 83.69 87 ASN A O 1
ATOM 727 N N . SER A 1 88 ? 17.713 14.707 -26.547 1.00 84.12 88 SER A N 1
ATOM 728 C CA . SER A 1 88 ? 18.785 13.854 -27.049 1.00 84.12 88 SER A CA 1
ATOM 729 C C . SER A 1 88 ? 19.988 14.669 -27.564 1.00 84.12 88 SER A C 1
ATOM 731 O O . SER A 1 88 ? 19.806 15.636 -28.310 1.00 84.12 88 SER A O 1
ATOM 733 N N . PRO A 1 89 ? 21.238 14.270 -27.248 1.00 80.25 89 PRO A N 1
ATOM 734 C CA . PRO A 1 89 ? 22.439 15.030 -27.603 1.00 80.25 89 PRO A CA 1
ATOM 735 C C . PRO A 1 89 ? 22.854 14.910 -29.082 1.00 80.25 89 PRO A C 1
ATOM 737 O O . PRO A 1 89 ? 23.878 15.466 -29.472 1.00 80.25 89 PRO A O 1
ATOM 740 N N . TYR A 1 90 ? 22.110 14.170 -29.913 1.00 79.56 90 TYR A N 1
ATOM 741 C CA . TYR A 1 90 ? 22.523 13.803 -31.278 1.00 79.56 90 TYR A CA 1
ATOM 742 C C . TYR A 1 90 ? 22.095 14.784 -32.382 1.00 79.56 90 TYR A C 1
ATOM 744 O O . TYR A 1 90 ? 22.294 14.487 -33.559 1.00 79.56 90 TYR A O 1
ATOM 752 N N . GLY A 1 91 ? 21.512 15.936 -32.034 1.00 63.97 91 GLY A N 1
ATOM 753 C CA . GLY A 1 91 ? 21.250 17.031 -32.981 1.00 63.97 91 GLY A CA 1
ATOM 754 C C . GLY A 1 91 ? 20.290 16.697 -34.134 1.00 63.97 91 GLY A C 1
ATOM 755 O O . GLY A 1 91 ? 20.361 17.332 -35.183 1.00 63.97 91 GLY A O 1
ATOM 756 N N . GLN A 1 92 ? 19.423 15.690 -33.974 1.00 65.69 92 GLN A N 1
ATOM 757 C CA . GLN A 1 92 ? 18.438 15.278 -34.986 1.00 65.69 92 GLN A CA 1
ATOM 758 C C . GLN A 1 92 ? 17.133 16.102 -34.901 1.00 65.69 92 GLN A C 1
ATOM 760 O O . GLN A 1 92 ? 16.782 16.560 -33.815 1.00 65.69 92 GLN A O 1
ATOM 765 N N . PRO A 1 93 ? 16.391 16.316 -36.012 1.00 62.78 93 PRO A N 1
ATOM 766 C CA . PRO A 1 93 ? 15.649 17.570 -36.176 1.00 62.78 93 PRO A CA 1
ATOM 767 C C . PRO A 1 93 ? 14.151 17.609 -35.843 1.00 62.78 93 PRO A C 1
ATOM 769 O O . PRO A 1 93 ? 13.493 18.446 -36.424 1.00 62.78 93 PRO A O 1
ATOM 772 N N . ILE A 1 94 ? 13.484 16.758 -35.074 1.00 53.38 94 ILE A N 1
ATOM 773 C CA . ILE A 1 94 ? 12.046 16.551 -35.383 1.00 53.38 94 ILE A CA 1
ATOM 774 C C . ILE A 1 94 ? 11.131 17.086 -34.280 1.00 53.38 94 ILE A C 1
ATOM 776 O O . ILE A 1 94 ? 11.235 16.576 -33.177 1.00 53.38 94 ILE A O 1
ATOM 780 N N . LYS A 1 95 ? 10.264 18.083 -34.571 1.00 57.03 95 LYS A N 1
ATOM 781 C CA . LYS A 1 95 ? 9.107 18.547 -33.752 1.00 57.03 95 LYS A CA 1
ATOM 782 C C . LYS A 1 95 ? 9.253 18.161 -32.271 1.00 57.03 95 LYS A C 1
ATOM 784 O O . LYS A 1 95 ? 8.852 17.055 -31.925 1.00 57.03 95 LYS A O 1
ATOM 789 N N . LEU A 1 96 ? 9.873 19.027 -31.457 1.00 54.66 96 LEU A N 1
ATOM 790 C CA . LEU A 1 96 ? 10.201 18.778 -30.042 1.00 54.66 96 LEU A CA 1
ATOM 791 C C . LEU A 1 96 ? 9.092 17.979 -29.347 1.00 54.66 96 LEU A C 1
ATOM 793 O O . LEU A 1 96 ? 8.092 18.548 -28.918 1.00 54.66 96 LEU A O 1
ATOM 797 N N . LYS A 1 97 ? 9.269 16.656 -29.269 1.00 69.38 97 LYS A N 1
ATOM 798 C CA . LYS A 1 97 ? 8.432 15.821 -28.421 1.00 69.38 97 LYS A CA 1
ATOM 799 C C . LYS A 1 97 ? 8.800 16.208 -27.005 1.00 69.38 97 LYS A C 1
ATOM 801 O O . LYS 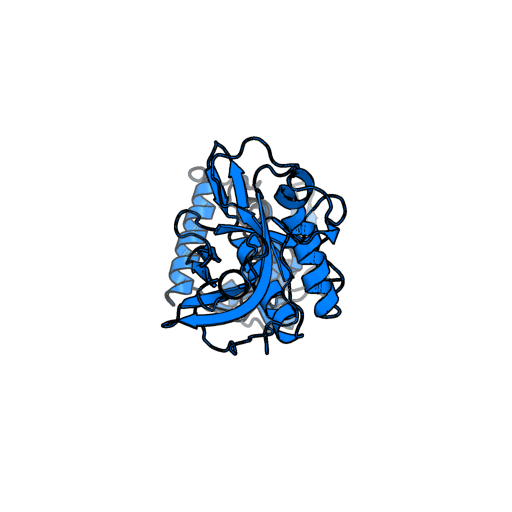A 1 97 ? 9.975 16.204 -26.636 1.00 69.38 97 LYS A O 1
ATOM 806 N N . THR A 1 98 ? 7.810 16.629 -26.249 1.00 86.06 98 THR A N 1
ATOM 807 C CA . THR A 1 98 ? 7.951 16.925 -24.832 1.00 86.06 98 THR A CA 1
ATOM 808 C C . THR A 1 98 ? 7.980 15.616 -24.047 1.00 86.06 98 THR A C 1
ATOM 810 O O . THR A 1 98 ? 7.591 14.558 -24.551 1.00 86.06 98 THR A O 1
ATOM 813 N N . TYR A 1 99 ? 8.415 15.664 -22.788 1.00 86.56 99 TYR A N 1
ATOM 814 C CA . TYR A 1 99 ? 8.235 14.514 -21.900 1.00 86.56 99 TYR A CA 1
ATOM 815 C C . TYR A 1 99 ? 6.755 14.150 -21.729 1.00 86.56 99 TYR A C 1
ATOM 817 O O . TYR A 1 99 ? 6.439 12.969 -21.614 1.00 86.56 99 TYR A O 1
ATOM 825 N N . ALA A 1 100 ? 5.850 15.132 -21.818 1.00 87.88 100 ALA A N 1
ATOM 826 C CA . ALA A 1 100 ? 4.412 14.891 -21.818 1.00 87.88 100 ALA A CA 1
ATOM 827 C C . ALA A 1 100 ? 3.961 14.063 -23.034 1.00 87.88 100 ALA A C 1
ATOM 829 O O . ALA A 1 100 ? 3.162 13.149 -22.867 1.00 87.88 100 ALA A O 1
ATOM 830 N N . ASP A 1 101 ? 4.516 14.300 -24.228 1.00 88.56 101 ASP A N 1
ATOM 831 C CA . ASP A 1 101 ? 4.205 13.492 -25.419 1.00 88.56 101 ASP A CA 1
ATOM 832 C C . ASP A 1 101 ? 4.700 12.047 -25.278 1.00 88.56 101 ASP A C 1
ATOM 834 O O . ASP A 1 101 ? 4.022 11.107 -25.694 1.00 88.56 101 ASP A O 1
ATOM 838 N N . VAL A 1 102 ? 5.887 11.859 -24.686 1.00 89.50 102 VAL A N 1
ATOM 839 C CA . VAL A 1 102 ? 6.426 10.522 -24.393 1.00 89.50 102 VAL A CA 1
ATOM 840 C C . VAL A 1 102 ? 5.545 9.811 -23.375 1.00 89.50 102 VAL A C 1
ATOM 842 O O . VAL A 1 102 ? 5.177 8.663 -23.604 1.00 89.50 102 VAL A O 1
ATOM 845 N N . LYS A 1 103 ? 5.166 10.497 -22.291 1.00 89.62 103 LYS A N 1
ATOM 846 C CA . LYS A 1 103 ? 4.272 9.948 -21.273 1.00 89.62 103 LYS A CA 1
ATOM 847 C C . LYS A 1 103 ? 2.908 9.592 -21.863 1.00 89.62 103 LYS A C 1
ATOM 849 O O . LYS A 1 103 ? 2.437 8.491 -21.633 1.00 89.62 103 LYS A O 1
ATOM 854 N N . ALA A 1 104 ? 2.316 10.464 -22.677 1.00 90.19 104 ALA A N 1
ATOM 855 C CA . ALA A 1 104 ? 1.036 10.195 -23.327 1.00 90.19 104 ALA A CA 1
ATOM 856 C C . ALA A 1 104 ? 1.101 8.946 -24.218 1.00 90.19 104 ALA A C 1
ATOM 858 O O . ALA A 1 104 ? 0.189 8.124 -24.188 1.00 90.19 104 ALA A O 1
ATOM 859 N N . LYS A 1 105 ? 2.195 8.767 -24.974 1.00 90.88 105 LYS A N 1
ATOM 860 C CA . LYS A 1 105 ? 2.397 7.554 -25.776 1.00 90.88 105 LYS A CA 1
ATOM 861 C C . LYS A 1 105 ? 2.674 6.313 -24.937 1.00 90.88 105 LYS A C 1
ATOM 863 O O . LYS A 1 105 ? 2.193 5.246 -25.293 1.00 90.88 105 LYS A O 1
ATOM 868 N N . PHE A 1 106 ? 3.418 6.446 -23.843 1.00 91.62 106 PHE A N 1
ATOM 869 C CA . PHE A 1 106 ? 3.616 5.359 -22.889 1.00 91.62 106 PHE A CA 1
ATOM 870 C C . PHE A 1 106 ? 2.279 4.908 -22.291 1.00 91.62 106 PHE A C 1
ATOM 872 O O . PHE A 1 106 ? 1.970 3.726 -22.347 1.00 91.62 106 PHE A O 1
ATOM 879 N N . ASP A 1 107 ? 1.460 5.843 -21.803 1.00 89.25 107 ASP A N 1
ATOM 880 C CA . ASP A 1 107 ? 0.148 5.552 -21.218 1.00 89.25 107 ASP A CA 1
ATOM 881 C C . ASP A 1 107 ? -0.802 4.908 -22.253 1.00 89.25 107 ASP A C 1
ATOM 883 O O . ASP A 1 107 ? -1.550 3.990 -21.924 1.00 89.25 107 ASP A O 1
ATOM 887 N N . GLU A 1 108 ? -0.760 5.357 -23.515 1.00 90.75 108 GLU A N 1
ATOM 888 C CA . GLU A 1 108 ? -1.512 4.763 -24.632 1.00 90.75 108 GLU A CA 1
ATOM 889 C C . GLU A 1 108 ? -1.090 3.313 -24.899 1.00 90.75 108 GLU A C 1
ATOM 891 O O . GLU A 1 108 ? -1.950 2.436 -24.945 1.00 90.75 108 GLU A O 1
ATOM 896 N N . TYR A 1 109 ? 0.214 3.049 -25.037 1.00 91.19 109 TYR A N 1
ATOM 897 C CA . TYR A 1 109 ? 0.714 1.698 -25.299 1.00 91.19 109 TYR A CA 1
ATOM 898 C C . TYR A 1 109 ? 0.540 0.768 -24.107 1.00 91.19 109 TYR A C 1
ATOM 900 O O . TYR A 1 109 ? 0.151 -0.375 -24.305 1.00 91.19 109 TYR A O 1
ATOM 908 N N . LEU A 1 110 ? 0.730 1.258 -22.881 1.00 87.44 110 LEU A N 1
ATOM 909 C CA . LEU A 1 110 ? 0.451 0.489 -21.673 1.00 87.44 110 LEU A CA 1
ATOM 910 C C . LEU A 1 110 ? -1.029 0.104 -21.612 1.00 87.44 110 LEU A C 1
ATOM 912 O O . LEU A 1 110 ? -1.367 -1.036 -21.316 1.00 87.44 110 LEU A O 1
ATOM 916 N N . LYS A 1 111 ? -1.936 1.033 -21.935 1.00 86.25 111 LYS A N 1
ATOM 917 C CA . LYS A 1 111 ? -3.368 0.731 -22.010 1.00 86.25 111 LYS A CA 1
ATOM 918 C C . LYS A 1 111 ? -3.673 -0.310 -23.088 1.00 86.25 111 LYS A C 1
ATOM 920 O O . LYS A 1 111 ? -4.493 -1.194 -22.850 1.00 86.25 111 LYS A O 1
ATOM 925 N N . ASP A 1 112 ? -3.076 -0.195 -24.266 1.00 87.62 112 ASP A N 1
ATOM 926 C CA . ASP A 1 112 ? -3.260 -1.159 -25.353 1.00 87.62 112 ASP A CA 1
ATOM 927 C C . ASP A 1 112 ? -2.706 -2.547 -24.961 1.00 87.62 112 ASP A C 1
ATOM 929 O O . ASP A 1 112 ? -3.394 -3.553 -25.143 1.00 87.62 112 ASP A O 1
ATOM 933 N N . GLU A 1 113 ? -1.546 -2.603 -24.305 1.00 85.00 113 GLU A N 1
ATOM 934 C CA . GLU A 1 113 ? -0.937 -3.822 -23.759 1.00 85.00 113 GLU A CA 1
ATOM 935 C C . GLU A 1 113 ? -1.836 -4.490 -22.706 1.00 85.00 113 GLU A C 1
ATOM 937 O O . GLU A 1 113 ? -2.160 -5.671 -22.843 1.00 85.00 113 GLU A O 1
ATOM 942 N N . LEU A 1 114 ? -2.354 -3.724 -21.737 1.00 80.06 114 LEU A N 1
ATOM 943 C CA . LEU A 1 114 ? -3.312 -4.204 -20.728 1.00 80.06 114 LEU A CA 1
ATOM 944 C C . LEU A 1 114 ? -4.623 -4.724 -21.348 1.00 80.06 114 LEU A C 1
ATOM 946 O O . LEU A 1 114 ? -5.267 -5.612 -20.801 1.00 80.06 114 LEU A O 1
ATOM 950 N N . ASN A 1 115 ? -5.015 -4.221 -22.522 1.00 81.44 115 ASN A N 1
ATOM 951 C CA . ASN A 1 115 ? -6.171 -4.720 -23.275 1.00 81.44 115 ASN A CA 1
ATOM 952 C C . ASN A 1 115 ? -5.818 -5.870 -24.239 1.00 81.44 115 ASN A C 1
ATOM 954 O O . ASN A 1 115 ? -6.602 -6.181 -25.140 1.00 81.44 115 ASN A O 1
ATOM 958 N N . ARG A 1 116 ? -4.649 -6.507 -24.071 1.00 82.75 116 ARG A N 1
ATOM 959 C CA . ARG A 1 116 ? -4.123 -7.588 -24.930 1.00 82.75 116 ARG A CA 1
ATOM 960 C C . ARG A 1 116 ? -3.999 -7.195 -26.402 1.00 82.75 116 ARG A C 1
ATOM 962 O O . ARG A 1 116 ? -4.101 -8.033 -27.299 1.00 82.75 116 ARG A O 1
ATOM 969 N N . LYS A 1 117 ? -3.774 -5.912 -26.655 1.00 88.31 117 LYS A N 1
ATOM 970 C CA . LYS A 1 117 ? -3.581 -5.320 -27.974 1.00 88.31 117 LYS A CA 1
ATOM 971 C C . LYS A 1 117 ? -2.163 -4.754 -28.047 1.00 88.31 117 LYS A C 1
ATOM 973 O O . LYS A 1 117 ? -1.969 -3.556 -28.189 1.00 88.31 117 LYS A O 1
ATOM 978 N N . SER A 1 118 ? -1.176 -5.635 -27.920 1.00 85.75 118 SER A N 1
ATOM 979 C CA . SER A 1 118 ? 0.242 -5.269 -27.962 1.00 85.75 118 SER A CA 1
ATOM 980 C C . SER A 1 118 ? 0.838 -5.499 -29.352 1.00 85.75 118 SER A C 1
ATOM 982 O O . SER A 1 118 ? 0.476 -6.457 -30.039 1.00 85.75 118 SER A O 1
ATOM 984 N N . ASP A 1 119 ? 1.750 -4.620 -29.764 1.00 88.69 119 ASP A N 1
ATOM 985 C CA . ASP A 1 119 ? 2.625 -4.802 -30.926 1.00 88.69 119 ASP A CA 1
ATOM 986 C C . ASP A 1 119 ? 4.001 -5.385 -30.549 1.00 88.69 119 ASP A C 1
ATOM 988 O O . ASP A 1 119 ? 4.832 -5.603 -31.435 1.00 88.69 119 ASP A O 1
ATOM 992 N N . LEU A 1 120 ? 4.223 -5.684 -29.262 1.00 90.31 120 LEU A N 1
ATOM 993 C CA . LEU A 1 120 ? 5.413 -6.374 -28.771 1.00 90.31 120 LEU A CA 1
ATOM 994 C C . LEU A 1 120 ? 5.384 -7.862 -29.141 1.00 90.31 120 LEU A C 1
ATOM 996 O O . LEU A 1 120 ? 4.360 -8.543 -29.079 1.00 90.31 120 LEU A O 1
ATOM 1000 N N . TYR A 1 121 ? 6.553 -8.385 -29.496 1.00 92.50 121 TYR A N 1
ATOM 1001 C CA . TYR A 1 121 ? 6.768 -9.780 -29.881 1.00 92.50 121 TYR A CA 1
ATOM 1002 C C . TYR A 1 121 ? 7.425 -10.602 -28.762 1.00 92.50 121 TYR A C 1
ATOM 1004 O O . TYR A 1 121 ? 7.476 -11.838 -28.838 1.00 92.50 121 TYR A O 1
ATOM 1012 N N . ILE A 1 122 ? 7.963 -9.937 -27.737 1.00 89.69 122 ILE A N 1
ATOM 1013 C CA . ILE A 1 122 ? 8.378 -10.572 -26.482 1.00 89.69 122 ILE A CA 1
ATOM 1014 C C . ILE A 1 122 ? 7.150 -10.974 -25.663 1.00 89.69 122 ILE A C 1
ATOM 1016 O O . ILE A 1 122 ? 6.125 -10.306 -25.689 1.00 89.69 122 ILE A O 1
ATOM 1020 N N . LYS A 1 123 ? 7.240 -12.118 -24.977 1.00 85.06 123 LYS A N 1
ATOM 1021 C CA . LYS A 1 123 ? 6.112 -12.690 -24.230 1.00 85.06 123 LYS A CA 1
ATOM 1022 C C . LYS A 1 123 ? 6.015 -12.090 -22.835 1.00 85.06 123 LYS A C 1
ATOM 1024 O O . LYS A 1 123 ? 7.045 -11.873 -22.203 1.00 85.06 123 LYS A O 1
ATOM 1029 N N . ASP A 1 124 ? 4.795 -11.963 -22.333 1.00 82.75 124 ASP A N 1
ATOM 1030 C CA . ASP A 1 124 ? 4.493 -11.564 -20.959 1.00 82.75 124 ASP A CA 1
ATOM 1031 C C . ASP A 1 124 ? 5.353 -12.320 -19.934 1.00 82.75 124 ASP A C 1
ATOM 1033 O O . ASP A 1 124 ? 5.602 -13.524 -20.051 1.00 82.75 124 ASP A O 1
ATOM 1037 N N . GLY A 1 125 ? 5.816 -11.596 -18.913 1.00 80.81 125 GLY A N 1
ATOM 1038 C CA . GLY A 1 125 ? 6.693 -12.133 -17.871 1.00 80.81 125 GLY A CA 1
ATOM 1039 C C . GLY A 1 125 ? 8.185 -12.157 -18.220 1.00 80.81 125 GLY A C 1
ATOM 1040 O O . GLY A 1 125 ? 8.975 -12.599 -17.387 1.00 80.81 125 GLY A O 1
ATOM 1041 N N . PHE A 1 126 ? 8.591 -11.642 -19.388 1.00 86.31 126 PHE A N 1
ATOM 1042 C CA . PHE A 1 126 ? 9.995 -11.582 -19.823 1.00 86.31 126 PHE A CA 1
ATOM 1043 C C . PHE A 1 126 ? 10.942 -10.902 -18.815 1.00 86.31 126 PHE A C 1
ATOM 1045 O O . PHE A 1 126 ? 12.118 -11.243 -18.745 1.00 86.31 126 PHE A O 1
ATOM 1052 N N . LEU A 1 127 ? 10.444 -9.962 -18.006 1.00 87.94 127 LEU A N 1
ATOM 1053 C CA . LEU A 1 127 ? 11.234 -9.233 -17.008 1.00 87.94 127 LEU A CA 1
ATOM 1054 C C . LEU A 1 127 ? 11.745 -10.111 -15.852 1.00 87.94 127 LEU A C 1
ATOM 1056 O O . LEU A 1 127 ? 12.777 -9.789 -15.256 1.00 87.94 127 LEU A O 1
ATOM 1060 N N . LYS A 1 128 ? 11.099 -11.254 -15.585 1.00 86.12 128 LYS A N 1
ATOM 1061 C CA . LYS A 1 128 ? 11.535 -12.208 -14.549 1.00 86.12 128 LYS A CA 1
ATOM 1062 C C . LYS A 1 128 ? 12.917 -12.783 -14.841 1.00 86.12 128 LYS A C 1
ATOM 1064 O O . LYS A 1 128 ? 13.706 -12.991 -13.926 1.00 86.12 128 LYS A O 1
ATOM 1069 N N . GLU A 1 129 ? 13.247 -12.971 -16.120 1.00 84.62 129 GLU A N 1
ATOM 1070 C CA . GLU A 1 129 ? 14.569 -13.446 -16.558 1.00 84.62 129 GLU A CA 1
ATOM 1071 C C . GLU A 1 129 ? 15.698 -12.459 -16.211 1.00 84.62 129 GLU A C 1
ATOM 1073 O O . GLU A 1 129 ? 16.868 -12.834 -16.176 1.00 84.62 129 GLU A O 1
ATOM 1078 N N . PHE A 1 130 ? 15.347 -11.205 -15.917 1.00 83.88 130 PHE A N 1
ATOM 1079 C CA . PHE A 1 130 ? 16.266 -10.131 -15.545 1.00 83.88 130 PHE A CA 1
ATOM 1080 C C . PHE A 1 130 ? 16.219 -9.805 -14.043 1.00 83.88 130 PHE A C 1
ATOM 1082 O O . PHE A 1 130 ? 16.822 -8.829 -13.608 1.00 83.88 130 PHE A O 1
ATOM 1089 N N . GLY A 1 131 ? 15.526 -10.620 -13.239 1.00 84.19 131 GLY A N 1
ATOM 1090 C CA . GLY A 1 131 ? 15.420 -10.432 -11.789 1.00 84.19 131 GLY A CA 1
ATOM 1091 C C . GLY A 1 131 ? 14.416 -9.361 -11.360 1.00 84.19 131 GLY A C 1
ATOM 1092 O O . GLY A 1 131 ? 14.450 -8.924 -10.211 1.00 84.19 131 GLY A O 1
ATOM 1093 N N . TYR A 1 132 ? 13.524 -8.936 -12.259 1.00 81.81 132 TYR A N 1
ATOM 1094 C CA . TYR A 1 132 ? 12.418 -8.047 -11.920 1.00 81.81 132 TYR A CA 1
ATOM 1095 C C . TYR A 1 132 ? 11.142 -8.871 -11.717 1.00 81.81 132 TYR A C 1
ATOM 1097 O O . TYR A 1 132 ? 10.480 -9.265 -12.676 1.00 81.81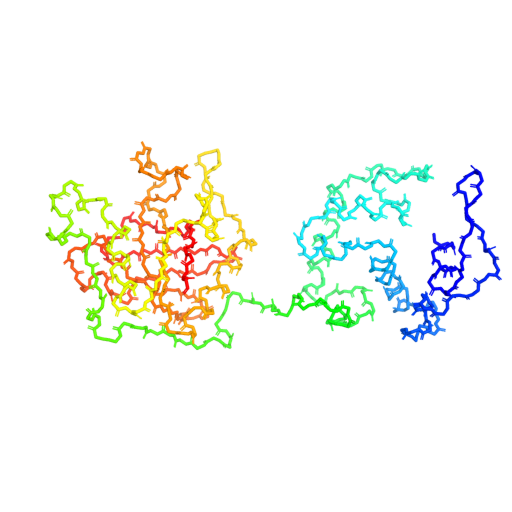 132 TYR A O 1
ATOM 1105 N N . ASP A 1 133 ? 10.765 -9.076 -10.456 1.00 67.88 133 ASP A N 1
ATOM 1106 C CA . ASP A 1 13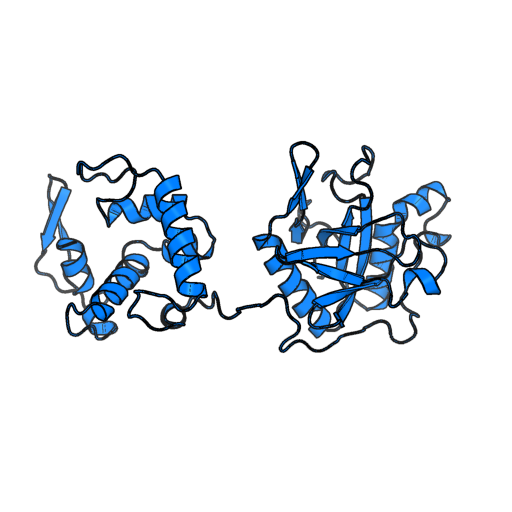3 ? 9.489 -9.693 -10.059 1.00 67.88 133 ASP A CA 1
ATOM 1107 C C . ASP A 1 133 ? 8.377 -8.643 -9.894 1.00 67.88 133 ASP A C 1
ATOM 1109 O O . ASP A 1 133 ? 7.571 -8.670 -8.963 1.00 67.88 133 ASP A O 1
ATOM 1113 N N . CYS A 1 134 ? 8.345 -7.668 -10.802 1.00 61.56 134 CYS A N 1
ATOM 1114 C CA . CYS A 1 134 ? 7.269 -6.693 -10.882 1.00 61.56 134 CYS A CA 1
ATOM 1115 C C . CYS A 1 134 ? 6.131 -7.228 -11.762 1.00 61.56 134 CYS A C 1
ATOM 1117 O O . CYS A 1 134 ? 6.349 -8.005 -12.690 1.00 61.56 134 CYS A O 1
ATOM 1119 N N . CYS A 1 135 ? 4.914 -6.752 -11.511 1.00 56.12 135 CYS A N 1
ATOM 1120 C CA . CYS A 1 135 ? 3.778 -6.887 -12.431 1.00 56.12 135 CYS A CA 1
ATOM 1121 C C . CYS A 1 135 ? 3.150 -8.285 -12.555 1.00 56.12 135 CYS A C 1
ATOM 1123 O O . CYS A 1 135 ? 2.232 -8.467 -13.349 1.00 56.12 135 CYS A O 1
ATOM 1125 N N . ASN A 1 136 ? 3.540 -9.247 -11.717 1.00 42.84 136 ASN A N 1
ATOM 1126 C CA . ASN A 1 136 ? 2.670 -10.375 -11.399 1.00 42.84 136 ASN A CA 1
ATOM 1127 C C . ASN A 1 136 ? 1.629 -9.908 -10.377 1.00 42.84 136 ASN A C 1
ATOM 1129 O O . ASN A 1 136 ? 1.779 -10.139 -9.186 1.00 42.84 136 ASN A O 1
ATOM 1133 N N . GLU A 1 137 ? 0.651 -9.162 -10.872 1.00 44.97 137 GLU A N 1
ATOM 1134 C CA . GLU A 1 137 ? -0.725 -9.095 -10.393 1.00 44.97 137 GLU A CA 1
ATOM 1135 C C . GLU A 1 137 ? -1.407 -8.025 -11.251 1.00 44.97 137 GLU A C 1
ATOM 1137 O O . GLU A 1 137 ? -1.338 -6.826 -10.972 1.00 44.97 137 GLU A O 1
ATOM 1142 N N . GLU A 1 138 ? -2.162 -8.463 -12.261 1.00 42.50 138 GLU A N 1
ATOM 1143 C CA . GLU A 1 138 ? -3.506 -7.905 -12.375 1.00 42.50 138 GLU A CA 1
ATOM 1144 C C . GLU A 1 138 ? -4.199 -8.209 -11.042 1.00 42.50 138 GLU A C 1
ATOM 1146 O O . GLU A 1 138 ? -4.971 -9.153 -10.905 1.00 42.50 138 GLU A O 1
ATOM 1151 N N . SER A 1 139 ? -3.921 -7.401 -10.024 1.00 45.53 139 SER A N 1
ATOM 1152 C CA . SER A 1 139 ? -4.904 -7.147 -8.994 1.00 45.53 139 SER A CA 1
ATOM 1153 C C . SER A 1 139 ? -5.974 -6.348 -9.727 1.00 45.53 139 SER A C 1
ATOM 1155 O O . SER A 1 139 ? -6.042 -5.120 -9.616 1.00 45.53 139 SER A O 1
ATOM 1157 N N . SER A 1 140 ? -6.823 -7.047 -10.490 1.00 52.78 140 SER A N 1
ATOM 1158 C CA . SER A 1 140 ? -8.210 -6.625 -10.556 1.00 52.78 140 SER A CA 1
ATOM 1159 C C . SER A 1 140 ? -8.594 -6.345 -9.104 1.00 52.78 140 SER A C 1
ATOM 1161 O O . SER A 1 140 ? -8.304 -7.149 -8.216 1.00 52.78 140 SER A O 1
ATOM 1163 N N . ILE A 1 141 ? -9.062 -5.131 -8.819 1.00 61.53 141 ILE A N 1
ATOM 1164 C CA . ILE A 1 141 ? -9.523 -4.776 -7.478 1.00 61.53 141 ILE A CA 1
ATOM 1165 C C . ILE A 1 141 ? -10.758 -5.640 -7.250 1.00 61.53 141 ILE A C 1
ATOM 1167 O O . ILE A 1 141 ? -11.865 -5.338 -7.682 1.00 61.53 141 ILE A O 1
ATOM 1171 N N . GLY A 1 142 ? -10.489 -6.811 -6.704 1.00 63.81 142 GLY A N 1
ATOM 1172 C CA . GLY A 1 142 ? -11.293 -8.005 -6.805 1.00 63.81 142 GLY A CA 1
ATOM 1173 C C . GLY A 1 142 ? -10.775 -8.990 -5.776 1.00 63.81 142 GLY A C 1
ATOM 1174 O O . GLY A 1 142 ? -9.694 -8.831 -5.204 1.00 63.81 142 GLY A O 1
ATOM 1175 N N . CYS A 1 143 ? -11.597 -9.975 -5.467 1.00 77.44 143 CYS A N 1
ATOM 1176 C CA . CYS A 1 143 ? -11.369 -10.840 -4.315 1.00 77.44 143 CYS A CA 1
ATOM 1177 C C . CYS A 1 143 ? -10.665 -12.149 -4.683 1.00 77.44 143 CYS A C 1
ATOM 1179 O O . CYS A 1 143 ? -10.529 -13.036 -3.843 1.00 77.44 143 CYS A O 1
ATOM 1181 N N . GLU A 1 144 ? -10.266 -12.300 -5.946 1.00 73.31 144 GLU A N 1
ATOM 1182 C CA . GLU A 1 144 ? -9.712 -13.542 -6.469 1.00 73.31 144 GLU A CA 1
ATOM 1183 C C . GLU A 1 144 ? -8.421 -13.919 -5.734 1.00 73.31 144 GLU A C 1
ATOM 1185 O O . GLU A 1 144 ? -7.490 -13.126 -5.616 1.00 73.31 144 GLU A O 1
ATOM 1190 N N . GLY A 1 145 ? -8.387 -15.143 -5.202 1.00 73.81 145 GLY A N 1
ATOM 1191 C CA . GLY A 1 145 ? -7.223 -15.693 -4.506 1.00 73.81 145 GLY A CA 1
ATOM 1192 C C . GLY A 1 145 ? -7.010 -15.219 -3.064 1.00 73.81 145 GLY A C 1
ATOM 1193 O O . GLY A 1 145 ? -6.086 -15.715 -2.426 1.00 73.81 145 GLY A O 1
ATOM 1194 N N . LYS A 1 146 ? -7.844 -14.319 -2.516 1.00 81.44 146 LYS A N 1
ATOM 1195 C CA . LYS A 1 146 ? -7.713 -13.838 -1.128 1.00 81.44 146 LYS A CA 1
ATOM 1196 C C . LYS A 1 146 ? -8.745 -14.484 -0.209 1.00 81.44 146 LYS A C 1
ATOM 1198 O O . LYS A 1 146 ? -9.948 -14.328 -0.401 1.00 81.44 146 LYS A O 1
ATOM 1203 N N . GLU A 1 147 ? -8.272 -15.177 0.824 1.00 89.50 147 GLU A N 1
ATOM 1204 C CA . GLU A 1 147 ? -9.146 -15.703 1.876 1.00 89.50 147 GLU A CA 1
ATOM 1205 C C . GLU A 1 147 ? -9.692 -14.576 2.765 1.00 89.50 147 GLU A C 1
ATOM 1207 O O . GLU A 1 147 ? -9.002 -13.588 3.049 1.00 89.50 147 GLU A O 1
ATOM 1212 N N . ASN A 1 148 ? -10.937 -14.745 3.221 1.00 94.94 148 ASN A N 1
ATOM 1213 C CA . ASN A 1 148 ? -11.543 -13.866 4.216 1.00 94.94 148 ASN A CA 1
ATOM 1214 C C . ASN A 1 148 ? -10.863 -14.091 5.570 1.00 94.94 148 ASN A C 1
ATOM 1216 O O . ASN A 1 148 ? -10.745 -15.228 6.023 1.00 94.94 148 ASN A O 1
ATOM 1220 N N . ILE A 1 149 ? -10.475 -13.004 6.235 1.00 97.31 149 ILE A N 1
ATOM 1221 C CA . ILE A 1 149 ? -9.813 -13.037 7.542 1.00 97.31 149 ILE A CA 1
ATOM 1222 C C . ILE A 1 149 ? -10.627 -12.182 8.507 1.00 97.31 149 ILE A C 1
ATOM 1224 O O . ILE A 1 149 ? -10.948 -11.036 8.198 1.00 97.31 149 ILE A O 1
ATOM 1228 N N . ASP A 1 150 ? -10.932 -12.720 9.685 1.00 97.75 150 ASP A N 1
ATOM 1229 C CA . ASP A 1 150 ? -11.589 -11.994 10.771 1.00 97.75 150 ASP A CA 1
ATOM 1230 C C . ASP A 1 150 ? -10.947 -12.366 12.111 1.00 97.75 150 ASP A C 1
ATOM 1232 O O . ASP A 1 150 ? -11.186 -13.440 12.664 1.00 97.75 150 ASP A O 1
ATOM 1236 N N . LEU A 1 151 ? -10.119 -11.464 12.641 1.00 97.56 151 LEU A N 1
ATOM 1237 C CA . LEU A 1 151 ? -9.352 -11.707 13.863 1.00 97.56 151 LEU A CA 1
ATOM 1238 C C . LEU A 1 151 ? -10.149 -11.416 15.150 1.00 97.56 151 LEU A C 1
ATOM 1240 O O . LEU A 1 151 ? -9.612 -11.552 16.253 1.00 97.56 151 LEU A O 1
ATOM 1244 N N . ARG A 1 152 ? -11.417 -10.990 15.063 1.00 95.19 152 ARG A N 1
ATOM 1245 C CA . ARG A 1 152 ? -12.173 -10.505 16.236 1.00 95.19 152 ARG A CA 1
ATOM 1246 C C . ARG A 1 152 ? -12.523 -11.596 17.228 1.00 95.19 152 ARG A C 1
ATOM 1248 O O . ARG A 1 152 ? -12.559 -11.314 18.426 1.00 95.19 152 ARG A O 1
ATOM 1255 N N . ASN A 1 153 ? -12.780 -12.810 16.743 1.00 91.38 153 ASN A N 1
ATOM 1256 C CA . ASN A 1 153 ? -13.340 -13.905 17.531 1.00 91.38 153 ASN A CA 1
ATOM 1257 C C . ASN A 1 153 ? -14.601 -13.454 18.309 1.00 91.38 153 ASN A C 1
ATOM 1259 O O . ASN A 1 153 ? -15.638 -13.193 17.706 1.00 91.38 153 ASN A O 1
ATOM 1263 N N . ASP A 1 154 ? -14.511 -13.289 19.630 1.00 91.31 154 ASP A N 1
ATOM 1264 C CA . ASP A 1 154 ? -15.597 -12.848 20.518 1.00 91.31 154 ASP A CA 1
ATOM 1265 C C . ASP A 1 154 ? -15.608 -11.329 20.790 1.00 91.31 154 ASP A C 1
ATOM 1267 O O . ASP A 1 154 ? -16.385 -10.839 21.608 1.00 91.31 154 ASP A O 1
ATOM 1271 N N . ASN A 1 155 ? -14.757 -10.570 20.098 1.00 94.69 155 ASN A N 1
ATOM 1272 C CA . ASN A 1 155 ? -14.502 -9.142 20.293 1.00 94.69 155 ASN A CA 1
ATOM 1273 C C . ASN A 1 155 ? -13.873 -8.757 21.644 1.00 94.69 155 ASN A C 1
ATOM 1275 O O . ASN A 1 155 ? -13.760 -7.567 21.941 1.00 94.69 155 ASN A O 1
ATOM 1279 N N . SER A 1 156 ? -13.387 -9.716 22.439 1.00 95.56 156 SER A N 1
ATOM 1280 C CA . SER A 1 156 ? -12.759 -9.454 23.749 1.00 95.56 156 SER A CA 1
ATOM 1281 C C . SER A 1 156 ? -11.534 -8.533 23.689 1.00 95.56 156 SER A C 1
ATOM 1283 O O . SER A 1 156 ? -11.174 -7.912 24.686 1.00 95.56 156 SER A O 1
ATOM 1285 N N . LYS A 1 157 ? -10.900 -8.420 22.517 1.00 97.44 157 LYS A N 1
ATOM 1286 C CA . LYS A 1 157 ? -9.695 -7.608 22.289 1.00 97.44 157 LYS A CA 1
ATOM 1287 C C . LYS A 1 157 ? -9.982 -6.156 21.883 1.00 97.44 157 LYS A C 1
ATOM 1289 O O . LYS A 1 157 ? -9.035 -5.389 21.706 1.00 97.44 157 LYS A O 1
ATOM 1294 N N . TRP A 1 158 ? -11.249 -5.769 21.704 1.00 98.19 158 TRP A N 1
ATOM 1295 C CA . TRP A 1 158 ? -11.634 -4.389 21.384 1.00 98.19 158 TRP A CA 1
ATOM 1296 C C . TRP A 1 158 ? -11.456 -3.452 22.591 1.00 98.19 158 TRP A C 1
ATOM 1298 O O . TRP A 1 158 ? -11.684 -3.845 23.732 1.00 98.19 158 TRP A O 1
ATOM 1308 N N . GLN A 1 159 ? -11.097 -2.189 22.340 1.00 98.00 159 GLN A N 1
ATOM 1309 C CA . GLN A 1 159 ? -10.894 -1.171 23.374 1.00 98.00 159 GLN A CA 1
ATOM 1310 C C . GLN A 1 159 ? -11.482 0.179 22.943 1.00 98.00 159 GLN A C 1
ATOM 1312 O O . GLN A 1 159 ? -11.152 0.699 21.881 1.00 98.00 159 GLN A O 1
ATOM 1317 N N . THR A 1 160 ? -12.303 0.789 23.801 1.00 97.81 160 THR A N 1
ATOM 1318 C CA . THR A 1 160 ? -12.806 2.160 23.601 1.00 97.81 160 THR A CA 1
ATOM 1319 C C . THR A 1 160 ? -11.777 3.204 24.020 1.00 97.81 160 THR A C 1
ATOM 1321 O O . THR A 1 160 ? -11.125 3.032 25.050 1.00 97.81 160 THR A O 1
ATOM 1324 N N . GLN A 1 161 ? -11.701 4.333 23.305 1.00 97.19 161 GLN A N 1
ATOM 1325 C CA . GLN A 1 161 ? -10.930 5.510 23.730 1.00 97.19 161 GLN A CA 1
ATOM 1326 C C . GLN A 1 161 ? -11.531 6.241 24.943 1.00 97.19 161 GLN A C 1
ATOM 1328 O O . GLN A 1 161 ? -10.868 7.083 25.544 1.00 97.19 161 GLN A O 1
ATOM 1333 N N . TYR A 1 162 ? -12.774 5.928 25.321 1.00 97.19 162 TYR A N 1
ATOM 1334 C CA . TYR A 1 162 ? -13.475 6.545 26.455 1.00 97.19 162 TYR A CA 1
ATOM 1335 C C . TYR A 1 162 ? -13.297 5.785 27.772 1.00 97.19 162 TYR A C 1
ATOM 1337 O O . TYR A 1 162 ? -14.043 5.996 28.728 1.00 97.19 162 TYR A O 1
ATOM 1345 N N . ASP A 1 163 ? -12.310 4.898 27.833 1.00 97.44 163 ASP A N 1
ATOM 1346 C CA . ASP A 1 163 ? -11.946 4.204 29.056 1.00 97.44 163 ASP A CA 1
ATOM 1347 C C . ASP A 1 163 ? -11.333 5.182 30.067 1.00 97.44 163 ASP A C 1
ATOM 1349 O O . ASP A 1 163 ? -10.514 6.045 29.729 1.00 97.44 163 ASP A O 1
ATOM 1353 N N . SER A 1 164 ? -11.733 5.049 31.331 1.00 96.81 164 SER A N 1
ATOM 1354 C CA . SER A 1 164 ? -11.213 5.845 32.448 1.00 96.81 164 SER A CA 1
ATOM 1355 C C . SER A 1 164 ? -9.685 5.818 32.569 1.00 96.81 164 SER A C 1
ATOM 1357 O O . SER A 1 164 ? -9.099 6.794 33.038 1.00 96.81 164 SER A O 1
ATOM 1359 N N . LYS A 1 165 ? -9.019 4.761 32.083 1.00 97.12 165 LYS A N 1
ATOM 1360 C CA . LYS A 1 165 ? -7.553 4.650 32.096 1.00 97.12 165 LYS A CA 1
ATOM 1361 C C . LYS A 1 165 ? -6.844 5.723 31.262 1.00 97.12 165 LYS A C 1
ATOM 1363 O O . LYS A 1 165 ? -5.675 6.007 31.508 1.00 97.12 165 LYS A O 1
ATOM 1368 N N . TYR A 1 166 ? -7.535 6.356 30.310 1.00 95.75 166 TYR A N 1
ATOM 1369 C CA . TYR A 1 166 ? -6.981 7.463 29.520 1.00 95.75 166 TYR A CA 1
ATOM 1370 C C . TYR A 1 166 ? -7.197 8.845 30.152 1.00 95.75 166 TYR A C 1
ATOM 1372 O O . TYR A 1 166 ? -6.771 9.848 29.577 1.00 95.75 166 TYR A O 1
ATOM 1380 N N . GLY A 1 167 ? -7.797 8.904 31.344 1.00 95.62 167 GLY A N 1
ATOM 1381 C CA . GLY A 1 167 ? -7.947 10.118 32.137 1.00 95.62 167 GLY A CA 1
ATOM 1382 C C . GLY A 1 167 ? -9.299 10.804 31.958 1.00 95.62 167 GLY A C 1
ATOM 1383 O O . GLY A 1 167 ? -10.345 10.167 31.870 1.00 95.62 167 GLY A O 1
ATOM 1384 N N . THR A 1 168 ? -9.277 12.134 31.970 1.00 96.31 168 THR A N 1
ATOM 1385 C CA . THR A 1 168 ? -10.475 12.981 31.868 1.00 96.31 168 THR A CA 1
ATOM 1386 C C . THR A 1 168 ? -11.124 12.899 30.487 1.00 96.31 168 THR A C 1
ATOM 1388 O O . THR A 1 168 ? -10.484 12.517 29.508 1.00 96.31 168 THR A O 1
ATOM 1391 N N . LYS A 1 169 ? -12.377 13.355 30.374 1.00 92.12 169 LYS A N 1
ATOM 1392 C CA . LYS A 1 169 ? -13.115 13.376 29.103 1.00 92.12 169 LYS A CA 1
ATOM 1393 C C . LYS A 1 169 ? -12.342 14.056 27.961 1.00 92.12 169 LYS A C 1
ATOM 1395 O O . LYS A 1 169 ? -12.268 13.508 26.870 1.00 92.12 169 LYS A O 1
ATOM 1400 N N . VAL A 1 170 ? -11.679 15.180 28.240 1.00 91.00 170 VAL A N 1
ATOM 1401 C CA . VAL A 1 170 ? -10.855 15.907 27.253 1.00 91.00 170 VAL A CA 1
ATOM 1402 C C . VAL A 1 170 ? -9.684 15.057 26.751 1.00 91.00 170 VAL A C 1
ATOM 1404 O O . VAL A 1 170 ? -9.355 15.085 25.570 1.00 91.00 170 VAL A O 1
ATOM 1407 N N . GLN A 1 171 ? -9.055 14.278 27.633 1.00 92.12 171 GLN A N 1
ATOM 1408 C CA . GLN A 1 171 ? -7.952 13.391 27.254 1.00 92.12 171 GLN A CA 1
ATOM 1409 C C . GLN A 1 171 ? -8.459 12.182 26.465 1.00 92.12 171 GLN A C 1
ATOM 1411 O O . GLN A 1 171 ? -7.814 11.768 25.504 1.00 92.12 171 GLN A O 1
ATOM 1416 N N . GLN A 1 172 ? -9.622 11.649 26.841 1.00 92.38 172 GLN A N 1
ATOM 1417 C CA . GLN A 1 172 ? -10.285 10.555 26.137 1.00 92.38 172 GLN A CA 1
ATOM 1418 C C . GLN A 1 172 ? -10.723 10.946 24.721 1.00 92.38 172 GLN A C 1
ATOM 1420 O O . GLN A 1 172 ? -10.630 10.129 23.810 1.00 92.38 172 GLN A O 1
ATOM 1425 N N . ASP A 1 173 ? -11.166 12.187 24.499 1.00 88.25 173 ASP A N 1
ATOM 1426 C CA . ASP A 1 173 ? -11.617 12.666 23.183 1.00 88.25 173 ASP A CA 1
ATOM 1427 C C . ASP A 1 173 ? -10.499 12.657 22.120 1.00 88.25 173 ASP A C 1
ATOM 1429 O O . ASP A 1 173 ? -10.790 12.586 20.930 1.00 88.25 173 ASP A O 1
ATOM 1433 N N . VAL A 1 174 ? -9.228 12.619 22.539 1.00 89.81 174 VAL A N 1
ATOM 1434 C CA . VAL A 1 174 ? -8.046 12.507 21.660 1.00 89.81 174 VAL A CA 1
ATOM 1435 C C . VAL A 1 174 ? -7.245 11.214 21.886 1.00 89.81 174 VAL A C 1
ATOM 1437 O O . VAL A 1 174 ? -6.096 11.100 21.460 1.00 89.81 174 VAL A O 1
ATOM 1440 N N . ALA A 1 175 ? -7.821 10.221 22.572 1.00 94.06 175 ALA A N 1
ATOM 1441 C CA . ALA A 1 175 ? -7.127 8.988 22.954 1.00 94.06 175 ALA A CA 1
ATOM 1442 C C . ALA A 1 175 ? -7.216 7.851 21.917 1.00 94.06 175 ALA A C 1
ATOM 1444 O O . ALA A 1 175 ? -6.763 6.745 22.212 1.00 94.06 175 ALA A O 1
ATOM 1445 N N . CYS A 1 176 ? -7.752 8.089 20.712 1.00 95.25 176 CYS A N 1
ATOM 1446 C CA . CYS A 1 176 ? -7.942 7.055 19.682 1.00 95.25 176 CYS A CA 1
ATOM 1447 C C . CYS A 1 176 ? -6.659 6.262 19.384 1.00 95.25 176 CYS A C 1
ATOM 1449 O O . CYS A 1 176 ? -6.678 5.034 19.380 1.00 95.25 176 CYS A O 1
ATOM 1451 N N . TRP A 1 177 ? -5.516 6.938 19.241 1.00 95.81 177 TRP A N 1
ATOM 1452 C CA . TRP A 1 177 ? -4.234 6.265 19.025 1.00 95.81 177 TRP A CA 1
ATOM 1453 C C . TRP A 1 177 ? -3.836 5.352 20.197 1.00 95.81 177 TRP A C 1
ATOM 1455 O O . TRP A 1 177 ? -3.421 4.217 19.976 1.00 95.81 177 TRP A O 1
ATOM 1465 N N . LYS A 1 178 ? -4.019 5.804 21.448 1.00 96.62 178 LYS A N 1
ATOM 1466 C CA . LYS A 1 178 ? -3.717 4.998 22.648 1.00 96.62 178 LYS A CA 1
ATOM 1467 C C . LYS A 1 178 ? -4.624 3.770 22.736 1.00 96.62 178 LYS A C 1
ATOM 1469 O O . LYS A 1 178 ? -4.147 2.681 23.026 1.00 96.62 178 LYS A O 1
ATOM 1474 N N . ALA A 1 179 ? -5.908 3.935 22.425 1.00 97.94 179 ALA A N 1
ATOM 1475 C CA . ALA A 1 179 ? -6.847 2.822 22.351 1.00 97.94 179 ALA A CA 1
ATOM 1476 C C . ALA A 1 179 ? -6.457 1.811 21.271 1.00 97.94 179 ALA A C 1
ATOM 1478 O O . ALA A 1 179 ? -6.447 0.614 21.538 1.00 97.94 179 ALA A O 1
ATOM 1479 N N . CYS A 1 180 ? -6.038 2.273 20.092 1.00 98.25 180 CYS A N 1
ATOM 1480 C CA . CYS A 1 180 ? -5.539 1.389 19.041 1.00 98.25 180 CYS A CA 1
ATOM 1481 C C . CYS A 1 180 ? -4.267 0.635 19.466 1.00 98.25 180 CYS A C 1
ATOM 1483 O O . CYS A 1 180 ? -4.143 -0.551 19.176 1.00 98.25 180 CYS A O 1
ATOM 1485 N N . LYS A 1 181 ? -3.338 1.284 20.183 1.00 98.00 181 LYS A N 1
ATOM 1486 C CA . LYS A 1 181 ? -2.138 0.631 20.742 1.00 98.00 181 LYS A CA 1
ATOM 1487 C C . LYS A 1 181 ? -2.492 -0.482 21.730 1.00 98.00 181 LYS A C 1
ATOM 1489 O O . LYS A 1 181 ? -1.863 -1.540 21.698 1.00 98.00 181 LYS A O 1
ATOM 1494 N N . ASP A 1 182 ? -3.509 -0.272 22.560 1.00 98.19 182 ASP A N 1
ATOM 1495 C CA . ASP A 1 182 ? -3.994 -1.303 23.480 1.00 98.19 182 ASP A CA 1
ATOM 1496 C C . ASP A 1 182 ? -4.670 -2.452 22.727 1.00 98.19 182 ASP A C 1
ATOM 1498 O O . ASP A 1 182 ? -4.416 -3.609 23.051 1.00 98.19 182 ASP A O 1
ATOM 1502 N N . VAL A 1 183 ? -5.451 -2.163 21.676 1.00 98.38 183 VAL A N 1
ATOM 1503 C CA . VAL A 1 183 ? -5.978 -3.211 20.785 1.00 98.38 183 VAL A CA 1
ATOM 1504 C C . VAL A 1 183 ? -4.829 -4.037 20.209 1.00 98.38 183 VAL A C 1
ATOM 1506 O O . VAL A 1 183 ? -4.851 -5.251 20.364 1.00 98.38 183 VAL A O 1
ATOM 1509 N N . LEU A 1 184 ? -3.807 -3.422 19.599 1.00 98.44 184 LEU A N 1
ATOM 1510 C CA . LEU A 1 184 ? -2.652 -4.166 19.068 1.00 98.44 184 LEU A CA 1
ATOM 1511 C C . LEU A 1 184 ? -1.994 -5.042 20.148 1.00 98.44 184 LEU A C 1
ATOM 1513 O O . LEU A 1 184 ? -1.727 -6.221 19.916 1.00 98.44 184 LEU A O 1
ATOM 1517 N N . SER A 1 185 ? -1.821 -4.500 21.356 1.00 97.94 185 SER A N 1
ATOM 1518 C CA . SER A 1 185 ? -1.242 -5.230 22.492 1.00 97.94 185 SER A CA 1
ATOM 1519 C C . SER A 1 185 ? -2.097 -6.433 22.912 1.00 97.94 185 SER A C 1
ATOM 1521 O O . SER A 1 185 ? -1.549 -7.494 23.197 1.00 97.94 185 SER A O 1
ATOM 1523 N N . ASN A 1 186 ? -3.431 -6.330 22.861 1.00 97.56 186 ASN A N 1
ATOM 1524 C CA . ASN A 1 186 ? -4.348 -7.453 23.112 1.00 97.56 186 ASN A CA 1
ATOM 1525 C C . ASN A 1 186 ? -4.211 -8.589 22.074 1.00 97.56 186 ASN A C 1
ATOM 1527 O O . ASN A 1 186 ? -4.644 -9.718 22.319 1.00 97.56 186 ASN A O 1
ATOM 1531 N N . PHE A 1 187 ? -3.620 -8.300 20.912 1.00 97.56 187 PHE A N 1
ATOM 1532 C CA . PHE A 1 187 ? -3.244 -9.276 19.886 1.00 97.56 187 PHE A CA 1
ATOM 1533 C C . PHE A 1 187 ? -1.769 -9.701 19.956 1.00 97.56 187 PHE A C 1
ATOM 1535 O O . PHE A 1 187 ? -1.326 -10.465 19.106 1.00 97.56 187 PHE A O 1
ATOM 1542 N N . ASN A 1 188 ? -1.017 -9.261 20.969 1.00 97.50 188 ASN A N 1
ATOM 1543 C CA . ASN A 1 188 ? 0.434 -9.449 21.073 1.00 97.50 188 ASN A CA 1
ATOM 1544 C C . ASN A 1 188 ? 1.203 -8.853 19.879 1.00 97.50 188 ASN A C 1
ATOM 1546 O O . ASN A 1 188 ? 2.232 -9.384 19.463 1.00 97.50 188 ASN A O 1
ATOM 1550 N N . VAL A 1 189 ? 0.696 -7.751 19.320 1.00 97.38 189 VAL A N 1
ATOM 1551 C CA . VAL A 1 189 ? 1.350 -7.003 18.245 1.00 97.38 189 VAL A CA 1
ATOM 1552 C C . VAL A 1 189 ? 1.935 -5.717 18.808 1.00 97.38 189 VAL A C 1
ATOM 1554 O O . VAL A 1 189 ? 1.229 -4.875 19.361 1.00 97.38 189 VAL A O 1
ATOM 1557 N N . GLU A 1 190 ? 3.239 -5.541 18.625 1.00 95.56 190 GLU A N 1
ATOM 1558 C CA . GLU A 1 190 ? 3.911 -4.270 18.868 1.00 95.56 190 GLU A CA 1
ATOM 1559 C C . GLU A 1 190 ? 3.952 -3.456 17.572 1.00 95.56 190 GLU A C 1
ATOM 1561 O O . GLU A 1 190 ? 4.177 -3.996 16.495 1.00 95.56 190 GLU A O 1
ATOM 1566 N N . GLY A 1 191 ? 3.734 -2.143 17.643 1.00 93.38 191 GLY A N 1
ATOM 1567 C CA . GLY A 1 191 ? 3.689 -1.306 16.441 1.00 93.38 191 GLY A CA 1
ATOM 1568 C C . GLY A 1 191 ? 2.840 -0.061 16.601 1.00 93.38 191 GLY A C 1
ATOM 1569 O O . GLY A 1 191 ? 2.483 0.313 17.715 1.00 93.38 191 GLY A O 1
ATOM 1570 N N . GLY A 1 192 ? 2.513 0.598 15.493 1.00 90.44 192 GLY A N 1
ATOM 1571 C CA . GLY A 1 192 ? 1.586 1.735 15.490 1.00 90.44 192 GLY A CA 1
ATOM 1572 C C . GLY A 1 192 ? 2.228 3.109 15.722 1.00 90.44 192 GLY A C 1
ATOM 1573 O O . GLY A 1 192 ? 1.540 4.132 15.664 1.00 90.44 192 GLY A O 1
ATOM 1574 N N . ASP A 1 193 ? 3.539 3.153 15.964 1.00 91.81 193 ASP A N 1
ATOM 1575 C CA . ASP A 1 193 ? 4.299 4.392 16.160 1.00 91.81 193 ASP A CA 1
ATOM 1576 C C . ASP A 1 193 ? 4.743 4.992 14.809 1.00 91.81 193 ASP A C 1
ATOM 1578 O O . ASP A 1 193 ? 4.707 4.330 13.770 1.00 91.81 193 ASP A O 1
ATOM 1582 N N . LEU A 1 194 ? 5.159 6.262 14.809 1.00 87.81 194 LEU A N 1
ATOM 1583 C CA . LEU A 1 194 ? 5.913 6.835 13.687 1.00 87.81 194 LEU A CA 1
ATOM 1584 C C . LEU A 1 194 ? 7.376 6.383 13.774 1.00 87.81 194 LEU A C 1
ATOM 1586 O O . LEU A 1 194 ? 7.968 6.417 14.852 1.00 87.81 194 LEU A O 1
ATOM 1590 N N . GLU A 1 195 ? 7.990 6.068 12.637 1.00 82.38 195 GLU A N 1
ATOM 1591 C CA . GLU A 1 195 ? 9.441 5.888 12.530 1.00 82.38 195 GLU A CA 1
ATOM 1592 C C . GLU A 1 195 ? 10.038 7.152 11.900 1.00 82.38 195 GLU A C 1
ATOM 1594 O O . GLU A 1 195 ? 9.647 7.553 10.806 1.00 82.38 195 GLU A O 1
ATOM 1599 N N . ASN A 1 196 ? 10.962 7.828 12.594 1.00 84.00 196 ASN A N 1
ATOM 1600 C CA . ASN A 1 196 ? 11.554 9.098 12.137 1.00 84.00 196 ASN A CA 1
ATOM 1601 C C . ASN A 1 196 ? 10.502 10.151 11.724 1.00 84.00 196 ASN A C 1
ATOM 1603 O O . ASN A 1 196 ? 10.645 10.821 10.700 1.00 84.00 196 ASN A O 1
ATOM 1607 N N . ASN A 1 197 ? 9.434 10.280 12.523 1.00 80.31 197 ASN A N 1
ATOM 1608 C CA . ASN A 1 197 ? 8.278 11.151 12.269 1.00 80.31 197 ASN A CA 1
ATOM 1609 C C . ASN A 1 197 ? 7.504 10.836 10.975 1.00 80.31 197 ASN A C 1
ATOM 1611 O O . ASN A 1 197 ? 6.816 11.708 10.449 1.00 80.31 197 ASN A O 1
ATOM 1615 N N . LYS A 1 198 ? 7.599 9.606 10.457 1.00 82.50 198 LYS A N 1
ATOM 1616 C CA . LYS A 1 198 ? 6.884 9.164 9.255 1.00 82.50 198 LYS A CA 1
ATOM 1617 C C . LYS A 1 198 ? 6.095 7.885 9.513 1.00 82.50 198 LYS A C 1
ATOM 1619 O O . LYS A 1 198 ? 6.533 6.999 10.248 1.00 82.50 198 LYS A O 1
ATOM 1624 N N . ALA A 1 199 ? 4.906 7.820 8.921 1.00 87.75 199 ALA A N 1
ATOM 1625 C CA . ALA A 1 199 ? 4.161 6.578 8.800 1.00 87.75 199 ALA A CA 1
ATOM 1626 C C . ALA A 1 199 ? 4.879 5.633 7.832 1.00 87.75 199 ALA A C 1
ATOM 1628 O O . ALA A 1 199 ? 5.730 6.073 7.055 1.00 87.75 199 ALA A O 1
ATOM 1629 N N . LEU A 1 200 ? 4.518 4.348 7.853 1.00 88.56 200 LEU A N 1
ATOM 1630 C CA . LEU A 1 200 ? 5.050 3.397 6.877 1.00 88.56 200 LEU A CA 1
ATOM 1631 C C . LEU A 1 200 ? 4.613 3.788 5.465 1.00 88.56 200 LEU A C 1
ATOM 1633 O O . LEU A 1 200 ? 5.434 3.890 4.556 1.00 88.56 200 LEU A O 1
ATOM 1637 N N . TYR A 1 201 ? 3.316 4.055 5.324 1.00 89.94 201 TYR A N 1
ATOM 1638 C CA . TYR A 1 201 ? 2.705 4.529 4.093 1.00 89.94 201 TYR A CA 1
ATOM 1639 C C . TYR A 1 201 ? 1.820 5.727 4.410 1.00 89.94 201 TYR A C 1
ATOM 1641 O O . TYR A 1 201 ? 0.887 5.610 5.203 1.00 89.94 201 TYR A O 1
ATOM 1649 N N . GLN A 1 202 ? 2.121 6.866 3.788 1.00 88.38 202 GLN A N 1
ATOM 1650 C CA . GLN A 1 202 ? 1.234 8.025 3.737 1.00 88.38 202 GLN A CA 1
ATOM 1651 C C . GLN A 1 202 ? 0.461 7.945 2.419 1.00 88.38 202 GLN A C 1
ATOM 1653 O O . GLN A 1 202 ? 1.010 8.252 1.366 1.00 88.38 202 GLN A O 1
ATOM 1658 N N . ILE A 1 203 ? -0.777 7.461 2.476 1.00 87.06 203 ILE A N 1
ATOM 1659 C CA . ILE A 1 203 ? -1.608 7.182 1.295 1.00 87.06 203 ILE A CA 1
ATOM 1660 C C . ILE A 1 203 ? -2.292 8.451 0.801 1.00 87.06 203 ILE A C 1
ATOM 1662 O O . ILE A 1 2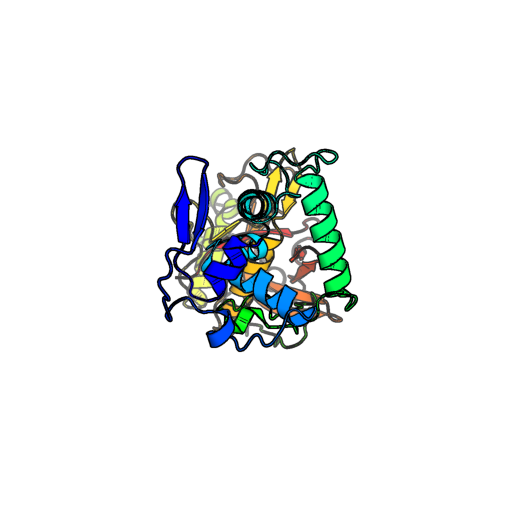03 ? -2.402 8.669 -0.403 1.00 87.06 203 ILE A O 1
ATOM 1666 N N . ALA A 1 204 ? -2.740 9.286 1.735 1.00 83.75 204 ALA A N 1
ATOM 1667 C CA . ALA A 1 204 ? -3.467 10.503 1.432 1.00 83.75 204 ALA A CA 1
ATOM 1668 C C . ALA A 1 204 ? -2.724 11.726 1.972 1.00 83.75 204 ALA A C 1
ATOM 1670 O O . ALA A 1 204 ? -2.188 11.697 3.081 1.00 83.75 204 ALA A O 1
ATOM 1671 N N . SER A 1 205 ? -2.698 12.807 1.197 1.00 78.69 205 SER A N 1
ATOM 1672 C CA . SER A 1 205 ? -2.108 14.087 1.602 1.00 78.69 205 SER A CA 1
ATOM 1673 C C . SER A 1 205 ? -3.013 15.253 1.219 1.00 78.69 205 SER A C 1
ATOM 1675 O O . SER A 1 205 ? -3.676 15.210 0.186 1.00 78.69 205 SER A O 1
ATOM 1677 N N . GLU A 1 206 ? -3.064 16.303 2.036 1.00 69.62 206 GLU A N 1
ATOM 1678 C CA . GLU A 1 206 ? -3.814 17.510 1.691 1.00 69.62 206 GLU A CA 1
ATOM 1679 C C . GLU A 1 206 ? -3.018 18.369 0.700 1.00 69.62 206 GLU A C 1
ATOM 1681 O O . GLU A 1 206 ? -1.882 18.768 0.955 1.00 69.62 206 GLU A O 1
ATOM 1686 N N . SER A 1 207 ? -3.636 18.702 -0.431 1.00 64.12 207 SER A N 1
ATOM 1687 C CA . SER A 1 207 ? -3.111 19.639 -1.422 1.00 64.12 207 SER A CA 1
ATOM 1688 C C . SER A 1 207 ? -4.243 20.503 -1.968 1.00 64.12 207 SER A C 1
ATOM 1690 O O . SER A 1 207 ? -5.271 19.994 -2.409 1.00 64.12 207 SER A O 1
ATOM 1692 N N . ASN A 1 208 ? -4.079 21.830 -1.937 1.00 60.31 208 ASN A N 1
ATOM 1693 C CA . ASN A 1 208 ? -5.093 22.797 -2.386 1.00 60.31 208 ASN A CA 1
ATOM 1694 C C . ASN A 1 208 ? -6.485 22.594 -1.746 1.00 60.31 208 ASN A C 1
ATOM 1696 O O . ASN A 1 208 ? -7.503 22.711 -2.427 1.00 60.31 208 ASN A O 1
ATOM 1700 N N . ASN A 1 209 ? -6.533 22.294 -0.442 1.00 61.81 209 ASN A N 1
ATOM 1701 C CA . ASN A 1 209 ? -7.747 21.913 0.298 1.00 61.81 209 ASN A CA 1
ATOM 1702 C C . ASN A 1 209 ? -8.443 20.646 -0.231 1.00 61.81 209 ASN A C 1
ATOM 1704 O O . ASN A 1 209 ? -9.623 20.457 0.032 1.00 61.81 209 ASN A O 1
ATOM 1708 N N . ASN A 1 210 ? -7.755 19.787 -0.981 1.00 62.53 210 ASN A N 1
ATOM 1709 C CA . ASN A 1 210 ? -8.266 18.490 -1.406 1.00 62.53 210 ASN A CA 1
ATOM 1710 C C . ASN A 1 210 ? -7.375 17.376 -0.873 1.00 62.53 210 ASN A C 1
ATOM 1712 O O . ASN A 1 210 ? -6.153 17.510 -0.847 1.00 62.53 210 ASN A O 1
ATOM 1716 N N . LEU A 1 211 ? -7.992 16.263 -0.491 1.00 70.75 211 LEU A N 1
ATOM 1717 C CA . LEU A 1 211 ? -7.269 15.050 -0.154 1.00 70.75 211 LEU A CA 1
ATOM 1718 C C . LEU A 1 211 ? -6.827 14.368 -1.458 1.00 70.75 211 LEU A C 1
ATOM 1720 O O . LEU A 1 211 ? -7.660 13.991 -2.281 1.00 70.75 211 LEU A O 1
ATOM 1724 N N . VAL A 1 212 ? -5.519 14.264 -1.669 1.00 77.81 212 VAL A N 1
ATOM 1725 C CA . VAL A 1 212 ? -4.901 13.639 -2.841 1.00 77.81 212 VAL A CA 1
ATOM 1726 C C . VAL A 1 212 ? -4.377 12.268 -2.445 1.00 77.81 212 VAL A C 1
ATOM 1728 O O . VAL A 1 212 ? -3.566 12.158 -1.523 1.00 77.81 212 VAL A O 1
ATOM 1731 N N . ILE A 1 213 ? -4.843 11.241 -3.155 1.00 81.25 213 ILE A N 1
ATOM 1732 C CA . ILE A 1 213 ? -4.424 9.852 -2.972 1.00 81.25 213 ILE A CA 1
ATOM 1733 C C . ILE A 1 213 ? -3.215 9.558 -3.860 1.00 81.25 213 ILE A C 1
ATOM 1735 O O . ILE A 1 213 ? -3.227 9.852 -5.055 1.00 81.25 213 ILE A O 1
ATOM 1739 N N . ASP A 1 214 ? -2.187 8.945 -3.280 1.00 82.75 214 ASP A N 1
ATOM 1740 C CA . ASP A 1 214 ? -1.094 8.321 -4.021 1.00 82.75 214 ASP A CA 1
ATOM 1741 C C . ASP A 1 214 ? -1.416 6.833 -4.222 1.00 82.75 214 ASP A C 1
ATOM 1743 O O . ASP A 1 214 ? -1.210 6.005 -3.330 1.00 82.75 214 ASP A O 1
ATOM 1747 N N . SER A 1 215 ? -1.954 6.491 -5.397 1.00 83.31 215 SER A N 1
ATOM 1748 C CA . SER A 1 215 ? -2.375 5.122 -5.726 1.00 83.31 215 SER A CA 1
ATOM 1749 C C . SER A 1 215 ? -1.234 4.101 -5.672 1.00 83.31 215 SER A C 1
ATOM 1751 O O . SER A 1 215 ? -1.469 2.939 -5.346 1.00 83.31 215 SER A O 1
ATOM 1753 N N . GLU A 1 216 ? 0.011 4.503 -5.944 1.00 80.62 216 GLU A N 1
ATOM 1754 C CA . GLU A 1 216 ? 1.158 3.589 -5.888 1.00 80.62 216 GLU A CA 1
ATOM 1755 C C . GLU A 1 216 ? 1.559 3.282 -4.443 1.00 80.62 216 GLU A C 1
ATOM 1757 O O . GLU A 1 216 ? 1.906 2.144 -4.109 1.00 80.62 216 GLU A O 1
ATOM 1762 N N . ILE A 1 217 ? 1.462 4.271 -3.551 1.00 80.62 217 ILE A N 1
ATOM 1763 C CA . ILE A 1 217 ? 1.616 4.046 -2.111 1.00 80.62 217 ILE A CA 1
ATOM 1764 C C . ILE A 1 217 ? 0.432 3.239 -1.564 1.00 80.62 217 ILE A C 1
ATOM 1766 O O . ILE A 1 217 ? 0.647 2.335 -0.755 1.00 80.62 217 ILE A O 1
ATOM 1770 N N . ALA A 1 218 ? -0.791 3.500 -2.031 1.00 87.56 218 ALA A N 1
ATOM 1771 C CA . ALA A 1 218 ? -1.986 2.763 -1.625 1.00 87.56 218 ALA A CA 1
ATOM 1772 C C . ALA A 1 218 ? -1.875 1.263 -1.942 1.00 87.56 218 ALA A C 1
ATOM 1774 O O . ALA A 1 218 ? -2.099 0.438 -1.057 1.00 87.56 218 ALA A O 1
ATOM 1775 N N . LYS A 1 219 ? -1.423 0.900 -3.152 1.00 87.69 219 LYS A N 1
ATOM 1776 C CA . LYS A 1 219 ? -1.139 -0.495 -3.544 1.00 87.69 219 LYS A CA 1
ATOM 1777 C C . LYS A 1 219 ? -0.152 -1.179 -2.598 1.00 87.69 219 LYS A C 1
ATOM 1779 O O . LYS A 1 219 ? -0.406 -2.286 -2.127 1.00 87.69 219 LYS A O 1
ATOM 1784 N N . LYS A 1 220 ? 0.967 -0.512 -2.286 1.00 85.81 220 LYS A N 1
ATOM 1785 C CA . LYS A 1 220 ? 1.968 -1.024 -1.329 1.00 85.81 220 LYS A CA 1
ATOM 1786 C C . LYS A 1 220 ? 1.369 -1.186 0.068 1.00 85.81 220 LYS A C 1
ATOM 1788 O O . LYS A 1 220 ? 1.647 -2.174 0.741 1.00 85.81 220 LYS A O 1
ATOM 1793 N N . GLY A 1 221 ? 0.519 -0.244 0.469 1.00 91.44 221 GLY A N 1
ATOM 1794 C CA . GLY A 1 221 ? -0.235 -0.290 1.712 1.00 91.44 221 GLY A CA 1
ATOM 1795 C C . GLY A 1 221 ? -1.167 -1.496 1.804 1.00 91.44 221 GLY A C 1
ATOM 1796 O O . GLY A 1 221 ? -1.102 -2.225 2.785 1.00 91.44 221 GLY A O 1
ATOM 1797 N N . ILE A 1 222 ? -1.977 -1.742 0.773 1.00 94.75 222 ILE A N 1
ATOM 1798 C CA . ILE A 1 222 ? -2.879 -2.903 0.673 1.00 94.75 222 ILE A CA 1
ATOM 1799 C C . ILE A 1 222 ? -2.091 -4.207 0.788 1.00 94.75 222 ILE A C 1
ATOM 1801 O O . ILE A 1 222 ? -2.437 -5.052 1.608 1.00 94.75 222 ILE A O 1
ATOM 1805 N N . LYS A 1 223 ? -0.985 -4.337 0.042 1.00 92.75 223 LYS A N 1
ATOM 1806 C CA . LYS A 1 223 ? -0.113 -5.516 0.130 1.00 92.75 223 LYS A CA 1
ATOM 1807 C C . LYS A 1 223 ? 0.385 -5.747 1.559 1.00 92.75 223 LYS A C 1
ATOM 1809 O O . LYS A 1 223 ? 0.330 -6.864 2.053 1.00 92.75 223 LYS A O 1
ATOM 1814 N N . TYR A 1 224 ? 0.812 -4.688 2.245 1.00 94.44 224 TYR A N 1
ATOM 1815 C CA . TYR A 1 224 ? 1.234 -4.788 3.639 1.00 94.44 224 TYR A CA 1
ATOM 1816 C C . TYR A 1 224 ? 0.088 -5.181 4.583 1.00 94.44 224 TYR A C 1
ATOM 1818 O O . TYR A 1 224 ? 0.295 -6.010 5.463 1.00 94.44 224 TYR A O 1
ATOM 1826 N N . LEU A 1 225 ? -1.114 -4.614 4.416 1.00 97.19 225 LEU A N 1
ATOM 1827 C CA . LEU A 1 225 ? -2.283 -5.006 5.214 1.00 97.19 225 LEU A CA 1
ATOM 1828 C C . LEU A 1 225 ? -2.586 -6.496 5.037 1.00 97.19 225 LEU A C 1
ATOM 1830 O O . LEU A 1 225 ? -2.796 -7.192 6.025 1.00 97.19 225 LEU A O 1
ATOM 1834 N N . ASP A 1 226 ? -2.565 -6.977 3.797 1.00 95.00 226 ASP A N 1
ATOM 1835 C CA . ASP A 1 226 ? -2.777 -8.385 3.467 1.00 95.00 226 ASP A CA 1
ATOM 1836 C C . ASP A 1 226 ? -1.729 -9.289 4.123 1.00 95.00 226 ASP A C 1
ATOM 1838 O O . ASP A 1 226 ? -2.097 -10.202 4.861 1.00 95.00 226 ASP A O 1
ATOM 1842 N N . GLU A 1 227 ? -0.442 -8.980 3.948 1.00 93.69 227 GLU A N 1
ATOM 1843 C CA . GLU A 1 227 ? 0.661 -9.726 4.564 1.00 93.69 227 GLU A CA 1
ATOM 1844 C C . GLU A 1 227 ? 0.546 -9.760 6.096 1.00 93.69 227 GLU A C 1
ATOM 1846 O O . GLU A 1 227 ? 0.797 -10.789 6.719 1.00 93.69 227 GLU A O 1
ATOM 1851 N N . GLN A 1 228 ? 0.175 -8.648 6.740 1.00 97.06 228 GLN A N 1
ATOM 1852 C CA . GLN A 1 228 ? 0.016 -8.615 8.196 1.00 97.06 228 GLN A CA 1
ATOM 1853 C C . GLN A 1 228 ? -1.181 -9.454 8.662 1.00 97.06 228 GLN A C 1
ATOM 1855 O O . GLN A 1 228 ? -1.046 -10.215 9.621 1.00 97.06 228 GLN A O 1
ATOM 1860 N N . LEU A 1 229 ? -2.322 -9.366 7.974 1.00 97.38 229 LEU A N 1
ATOM 1861 C CA . LEU A 1 229 ? -3.511 -10.148 8.313 1.00 97.38 229 LEU A CA 1
ATOM 1862 C C . LEU A 1 229 ? -3.290 -11.651 8.126 1.00 97.38 229 LEU A C 1
ATOM 1864 O O . LEU A 1 229 ? -3.740 -12.426 8.961 1.00 97.38 229 LEU A O 1
ATOM 1868 N N . GLU A 1 230 ? -2.551 -12.058 7.094 1.00 95.38 230 GLU A N 1
ATOM 1869 C CA . GLU A 1 230 ? -2.154 -13.459 6.867 1.00 95.38 230 GLU A CA 1
ATOM 1870 C C . GLU A 1 230 ? -1.249 -14.018 7.974 1.00 95.38 230 GLU A C 1
ATOM 1872 O O . GLU A 1 230 ? -1.134 -15.229 8.131 1.00 95.38 230 GLU A O 1
ATOM 1877 N N . ASN A 1 231 ? -0.630 -13.140 8.765 1.00 95.19 231 ASN A N 1
ATOM 1878 C CA . ASN A 1 231 ? 0.165 -13.494 9.937 1.00 95.19 231 ASN A CA 1
ATOM 1879 C C . ASN A 1 231 ? -0.589 -13.256 11.261 1.00 95.19 231 ASN A C 1
ATOM 1881 O O . ASN A 1 231 ? 0.049 -13.148 12.309 1.00 95.19 231 ASN A O 1
ATOM 1885 N N . ASP A 1 232 ? -1.920 -13.128 11.220 1.00 96.69 232 ASP A N 1
ATOM 1886 C CA . ASP A 1 232 ? -2.792 -12.835 12.367 1.00 96.69 232 ASP A CA 1
ATOM 1887 C C . ASP A 1 232 ? -2.456 -11.520 13.097 1.00 96.69 232 ASP A C 1
ATOM 1889 O O . ASP A 1 232 ? -2.740 -11.350 14.289 1.00 96.69 232 ASP A O 1
ATOM 1893 N N . LYS A 1 233 ? -1.849 -10.556 12.391 1.00 97.75 233 LYS A N 1
ATOM 1894 C CA . LYS A 1 233 ? -1.434 -9.270 12.963 1.00 97.75 233 LYS A CA 1
ATOM 1895 C C . LYS A 1 233 ? -2.392 -8.153 12.545 1.00 97.75 233 LYS A C 1
ATOM 1897 O O . LYS A 1 233 ? -2.349 -7.727 11.390 1.00 97.75 233 LYS A O 1
ATOM 1902 N N . PRO A 1 234 ? -3.218 -7.606 13.457 1.00 98.25 234 PRO A N 1
ATOM 1903 C CA . PRO A 1 234 ? -3.960 -6.381 13.173 1.00 98.25 234 PRO A CA 1
ATOM 1904 C C . PRO A 1 234 ? -3.025 -5.186 12.948 1.00 98.25 234 PRO A C 1
ATOM 1906 O O . PRO A 1 234 ? -1.857 -5.194 13.347 1.00 98.25 234 PRO A O 1
ATOM 1909 N N . ILE A 1 235 ? -3.553 -4.134 12.320 1.00 98.62 235 ILE A N 1
ATOM 1910 C CA . ILE A 1 235 ? -2.761 -2.985 11.868 1.00 98.62 235 ILE A CA 1
ATOM 1911 C C . ILE A 1 235 ? -3.426 -1.684 12.307 1.00 98.62 235 ILE A C 1
ATOM 1913 O O . ILE A 1 235 ? -4.592 -1.437 12.001 1.00 98.62 235 ILE A O 1
ATOM 1917 N N . LEU A 1 236 ? -2.677 -0.825 13.001 1.00 98.25 236 LEU A N 1
ATOM 1918 C CA . LEU A 1 236 ? -3.126 0.525 13.341 1.00 98.25 236 LEU A CA 1
ATOM 1919 C C . LEU A 1 236 ? -3.018 1.422 12.108 1.00 98.25 236 LEU A C 1
ATOM 1921 O O . LEU A 1 236 ? -1.950 1.556 11.502 1.00 98.25 236 LEU A O 1
ATOM 1925 N N . VAL A 1 237 ? -4.121 2.080 11.768 1.00 97.88 237 VAL A N 1
ATOM 1926 C CA . VAL A 1 237 ? -4.190 2.984 10.622 1.00 97.88 237 VAL A CA 1
ATOM 1927 C C . VAL A 1 237 ? -4.828 4.312 11.000 1.00 97.88 237 VAL A C 1
ATOM 1929 O O . VAL A 1 237 ? -5.649 4.396 11.915 1.00 97.88 237 VAL A O 1
ATOM 1932 N N . GLY A 1 238 ? -4.413 5.362 10.300 1.00 94.50 238 GLY A N 1
ATOM 1933 C CA . GLY A 1 238 ? -5.036 6.675 10.364 1.00 94.50 238 GLY A CA 1
ATOM 1934 C C . GLY A 1 238 ? -6.091 6.819 9.277 1.00 94.50 238 GLY A C 1
ATOM 1935 O O . GLY A 1 238 ? -5.892 6.353 8.151 1.00 94.50 238 GLY A O 1
ATOM 1936 N N . VAL A 1 239 ? -7.197 7.472 9.616 1.00 92.06 239 VAL A N 1
ATOM 1937 C CA . VAL A 1 239 ? -8.237 7.864 8.666 1.00 92.06 239 VAL A CA 1
ATOM 1938 C C . VAL A 1 239 ? -8.520 9.359 8.784 1.00 92.06 239 VAL A C 1
ATOM 1940 O O . VAL A 1 239 ? -8.351 9.942 9.857 1.00 92.06 239 VAL A O 1
ATOM 1943 N N . ASP A 1 240 ? -8.957 9.946 7.676 1.00 85.00 240 ASP A N 1
ATOM 1944 C CA . ASP A 1 240 ? -9.649 11.233 7.636 1.00 85.00 240 ASP A CA 1
ATOM 1945 C C . ASP A 1 240 ? -11.160 10.991 7.739 1.00 85.00 240 ASP A C 1
ATOM 1947 O O . ASP A 1 240 ? -11.700 10.176 6.983 1.00 85.00 240 ASP A O 1
ATOM 1951 N N . HIS A 1 241 ? -11.850 11.677 8.654 1.00 69.56 241 HIS A N 1
ATOM 1952 C CA . HIS A 1 241 ? -13.316 11.656 8.765 1.00 69.56 241 HIS A CA 1
ATOM 1953 C C . HIS A 1 241 ? -13.982 13.031 8.740 1.00 69.56 241 HIS A C 1
ATOM 1955 O O . HIS A 1 241 ? -15.219 13.126 8.719 1.00 69.56 241 HIS A O 1
ATOM 1961 N N . THR A 1 242 ? -13.174 14.090 8.711 1.00 60.47 242 THR A N 1
ATOM 1962 C CA . THR A 1 242 ? -13.604 15.480 8.659 1.00 60.47 242 THR A CA 1
ATOM 1963 C C . THR A 1 242 ? -12.665 16.279 7.751 1.00 60.47 242 THR A C 1
ATOM 1965 O O . THR A 1 242 ? -11.744 16.932 8.230 1.00 60.47 242 THR A O 1
ATOM 1968 N N . TYR A 1 243 ? -13.022 16.387 6.465 1.00 45.19 243 TYR A N 1
ATOM 1969 C CA . TYR A 1 243 ? -12.418 17.235 5.408 1.00 45.19 243 TYR A CA 1
ATOM 1970 C C . TYR A 1 243 ? -12.178 18.734 5.770 1.00 45.19 243 TYR A C 1
ATOM 1972 O O . TYR A 1 243 ? -11.793 19.546 4.933 1.00 45.19 243 TYR A O 1
ATOM 1980 N N . LYS A 1 244 ? -12.464 19.174 7.005 1.00 42.56 244 LYS A N 1
ATOM 1981 C CA . LYS A 1 244 ? -12.313 20.559 7.484 1.00 42.56 244 LYS A CA 1
ATOM 1982 C C . LYS A 1 244 ? -11.699 20.699 8.887 1.00 42.56 244 LYS A C 1
ATOM 1984 O O . LYS A 1 244 ? -11.748 21.808 9.432 1.00 42.56 244 LYS A O 1
ATOM 1989 N N . TYR A 1 245 ? -11.155 19.651 9.512 1.00 43.94 245 TYR A N 1
ATOM 1990 C CA . TYR A 1 245 ? -10.666 19.771 10.894 1.00 43.94 245 TYR A CA 1
ATOM 1991 C C . TYR A 1 245 ? -9.289 20.458 10.988 1.00 43.94 245 TYR A C 1
ATOM 1993 O O . TYR A 1 245 ? -8.241 19.829 11.081 1.00 43.94 245 TYR A O 1
ATOM 2001 N N . LYS A 1 246 ? -9.292 21.796 11.040 1.00 42.94 246 LYS A N 1
ATOM 2002 C CA . LYS A 1 246 ? -8.106 22.643 11.286 1.00 42.94 246 LYS A CA 1
ATOM 2003 C C . LYS A 1 246 ? -7.658 22.648 12.760 1.00 42.94 246 LYS A C 1
ATOM 2005 O O . LYS A 1 246 ? -7.599 23.716 13.371 1.00 42.94 246 LYS A O 1
ATOM 2010 N N . GLY A 1 247 ? -7.363 21.491 13.360 1.00 39.91 247 GLY A N 1
ATOM 2011 C CA . GLY A 1 247 ? -6.972 21.476 14.781 1.00 39.91 247 GLY A CA 1
ATOM 2012 C C . GLY A 1 247 ? -6.564 20.151 15.426 1.00 39.91 247 GLY A C 1
ATOM 2013 O O . GLY A 1 247 ? -6.724 20.019 16.637 1.00 39.91 247 GLY A O 1
ATOM 2014 N N . GLY A 1 248 ? -6.082 19.160 14.671 1.00 39.81 248 GLY A N 1
ATOM 2015 C CA . GLY A 1 248 ? -5.579 17.901 15.238 1.00 39.81 248 GLY A CA 1
ATOM 2016 C C . GLY A 1 248 ? -4.090 17.955 15.604 1.00 39.81 248 GLY A C 1
ATOM 2017 O O . GLY A 1 248 ? -3.310 18.621 14.935 1.00 39.81 248 GLY A O 1
ATOM 2018 N N . PHE A 1 249 ? -3.676 17.207 16.634 1.00 39.00 249 PHE A N 1
ATOM 2019 C CA . PHE A 1 249 ? -2.282 17.059 17.102 1.00 39.00 249 PHE A CA 1
ATOM 2020 C C . PHE A 1 249 ? -1.326 16.364 16.099 1.00 39.00 249 PHE A C 1
ATOM 2022 O O . PHE A 1 249 ? -0.170 16.104 16.436 1.00 39.00 249 PHE A O 1
ATOM 2029 N N . ASN A 1 250 ? -1.781 16.051 14.883 1.00 41.91 250 ASN A N 1
ATOM 2030 C CA . ASN A 1 250 ? -0.970 15.420 13.849 1.00 41.91 250 ASN A CA 1
ATOM 2031 C C . ASN A 1 250 ? -0.366 16.483 12.923 1.00 41.91 250 ASN A C 1
ATOM 2033 O O . ASN A 1 250 ? -1.078 17.262 12.294 1.00 41.91 250 ASN A O 1
ATOM 2037 N N . ASN A 1 251 ? 0.962 16.468 12.794 1.00 42.44 251 ASN A N 1
ATOM 2038 C CA . ASN A 1 251 ? 1.715 17.348 11.892 1.00 42.44 251 ASN A CA 1
ATOM 2039 C C . ASN A 1 251 ? 1.379 17.141 10.397 1.00 42.44 251 ASN A C 1
ATOM 2041 O O . ASN A 1 251 ? 1.884 17.891 9.566 1.00 42.44 251 ASN A O 1
ATOM 2045 N N . ASP A 1 252 ? 0.579 16.123 10.049 1.00 48.94 252 ASP A N 1
ATOM 2046 C CA . ASP A 1 252 ? 0.228 15.752 8.672 1.00 48.94 252 ASP A CA 1
ATOM 2047 C C . ASP A 1 252 ? -1.064 16.406 8.146 1.00 48.94 252 ASP A C 1
ATOM 2049 O O . ASP A 1 252 ? -1.332 16.279 6.954 1.00 48.94 252 ASP A O 1
ATOM 2053 N N . LEU A 1 253 ? -1.843 17.082 9.011 1.00 53.59 253 LEU A N 1
ATOM 2054 C CA . LEU A 1 253 ? -3.151 17.711 8.727 1.00 53.59 253 LEU A CA 1
ATOM 2055 C C . LEU A 1 253 ? -4.220 16.786 8.098 1.00 53.59 253 LEU A C 1
ATOM 2057 O O . LEU A 1 253 ? -5.308 17.250 7.794 1.00 53.59 253 LEU A O 1
ATOM 2061 N N . THR A 1 254 ? -3.940 15.491 7.934 1.00 54.69 254 THR A N 1
ATOM 2062 C CA . THR A 1 254 ? -4.714 14.548 7.096 1.00 54.69 254 THR A CA 1
ATOM 2063 C C . THR A 1 254 ? -5.294 13.385 7.884 1.00 54.69 254 THR A C 1
ATOM 2065 O O . THR A 1 254 ? -6.105 12.628 7.365 1.00 54.69 254 THR A O 1
ATOM 2068 N N . THR A 1 255 ? -4.853 13.193 9.127 1.00 65.69 255 THR A N 1
ATOM 2069 C CA . THR A 1 255 ? -5.371 12.146 10.007 1.00 65.69 255 THR A CA 1
ATOM 2070 C C . THR A 1 255 ? -6.006 12.767 11.233 1.00 65.69 255 THR A C 1
ATOM 2072 O O . THR A 1 255 ? -5.310 13.356 12.065 1.00 65.69 255 THR A O 1
ATOM 2075 N N . ASP A 1 256 ? -7.307 12.574 11.391 1.00 74.75 256 ASP A N 1
ATOM 2076 C CA . ASP A 1 256 ? -8.094 13.085 12.515 1.00 74.75 256 ASP A CA 1
ATOM 2077 C C . ASP A 1 256 ? -8.706 11.963 13.374 1.00 74.75 256 ASP A C 1
ATOM 2079 O O . ASP A 1 256 ? -9.269 12.242 14.437 1.00 74.75 256 ASP A O 1
ATOM 2083 N N . HIS A 1 257 ? -8.539 10.696 12.976 1.00 91.75 257 HIS A N 1
ATOM 2084 C CA . HIS A 1 257 ? -8.894 9.526 13.780 1.00 91.75 257 HIS A CA 1
ATOM 2085 C C . HIS A 1 257 ? -7.988 8.326 13.506 1.00 91.75 257 HIS A C 1
ATOM 2087 O O . HIS A 1 257 ? -7.393 8.193 12.437 1.00 91.75 257 HIS A O 1
ATOM 2093 N N . PHE A 1 258 ? -7.894 7.434 14.490 1.00 95.50 258 PHE A N 1
ATOM 2094 C CA . PHE A 1 258 ? -7.173 6.171 14.371 1.00 95.50 258 PHE A CA 1
ATOM 2095 C C . PHE A 1 258 ? -8.124 5.008 14.622 1.00 95.50 258 PHE A C 1
ATOM 2097 O O . PHE A 1 258 ? -8.930 5.039 15.553 1.00 95.50 258 PHE A O 1
ATOM 2104 N N . ILE A 1 259 ? -7.984 3.977 13.798 1.00 97.62 259 ILE A N 1
ATOM 2105 C CA . ILE A 1 259 ? -8.722 2.716 13.881 1.00 97.62 259 ILE A CA 1
ATOM 2106 C C . ILE A 1 259 ? -7.736 1.552 13.746 1.00 97.62 259 ILE A C 1
ATOM 2108 O O . ILE A 1 259 ? -6.555 1.743 13.433 1.00 97.62 259 ILE A O 1
ATOM 2112 N N . VAL A 1 260 ? -8.221 0.331 13.958 1.00 98.69 260 VAL A N 1
ATOM 2113 C CA . VAL A 1 260 ? -7.417 -0.881 13.766 1.00 98.69 260 VAL A CA 1
ATOM 2114 C C . VAL A 1 260 ? -8.061 -1.756 12.705 1.00 98.69 260 VAL A C 1
ATOM 2116 O O . VAL A 1 260 ? -9.214 -2.146 12.859 1.00 98.69 260 VAL A O 1
ATOM 2119 N N . ILE A 1 261 ? -7.321 -2.077 11.645 1.00 98.75 261 ILE A N 1
ATOM 2120 C CA . ILE A 1 261 ? -7.706 -3.107 10.678 1.00 98.75 261 ILE A CA 1
ATOM 2121 C C . ILE A 1 261 ? -7.535 -4.468 11.347 1.00 98.75 261 ILE A C 1
ATOM 2123 O O . ILE A 1 261 ? -6.450 -4.782 11.837 1.00 98.75 261 ILE A O 1
ATOM 2127 N N . ILE A 1 262 ? -8.608 -5.258 11.377 1.00 98.12 262 ILE A N 1
ATOM 2128 C CA . ILE A 1 262 ? -8.652 -6.558 12.063 1.00 98.12 262 ILE A CA 1
ATOM 2129 C C . ILE A 1 262 ? -8.883 -7.722 11.105 1.00 98.12 262 ILE A C 1
ATOM 2131 O O . ILE A 1 262 ? -8.938 -8.867 11.537 1.00 98.12 262 ILE A O 1
ATOM 2135 N N . GLY A 1 263 ? -9.116 -7.447 9.825 1.00 97.88 263 GLY A N 1
ATOM 2136 C CA . GLY A 1 263 ? -9.549 -8.469 8.890 1.00 97.88 263 GLY A CA 1
ATOM 2137 C C . GLY A 1 263 ? -9.829 -7.921 7.505 1.00 97.88 263 GLY A C 1
ATOM 2138 O O . GLY A 1 263 ? -9.771 -6.711 7.268 1.00 97.88 263 GLY A O 1
ATOM 2139 N N . ARG A 1 264 ? -10.160 -8.832 6.596 1.00 97.44 264 ARG A N 1
ATOM 2140 C CA . ARG A 1 264 ? -10.528 -8.544 5.211 1.00 97.44 264 ARG A CA 1
ATOM 2141 C C . ARG A 1 264 ? -11.661 -9.454 4.763 1.00 97.44 264 ARG A C 1
ATOM 2143 O O . ARG A 1 264 ? -11.796 -10.579 5.242 1.00 97.44 264 ARG A O 1
ATOM 2150 N N . GLY A 1 265 ? -12.454 -8.971 3.823 1.00 95.56 265 GLY A N 1
ATOM 2151 C CA . GLY A 1 265 ? -13.516 -9.747 3.213 1.00 95.56 265 GLY A CA 1
ATOM 2152 C C . GLY A 1 265 ? -13.896 -9.221 1.842 1.00 95.56 265 GLY A C 1
ATOM 2153 O O . GLY A 1 265 ? -13.232 -8.351 1.274 1.00 95.56 265 GLY A O 1
ATOM 2154 N N . CYS A 1 266 ? -14.983 -9.768 1.313 1.00 92.62 266 CYS A N 1
ATOM 2155 C CA . CYS A 1 266 ? -15.453 -9.464 -0.023 1.00 92.62 266 CYS A CA 1
ATOM 2156 C C . CYS A 1 266 ? -16.977 -9.411 -0.092 1.00 92.62 266 CYS A C 1
ATOM 2158 O O . CYS A 1 266 ? -17.641 -10.361 0.319 1.00 92.62 266 CYS A O 1
ATOM 2160 N N . ASP A 1 267 ? -17.521 -8.359 -0.708 1.00 89.06 267 ASP A N 1
ATOM 2161 C CA . ASP A 1 267 ? -18.940 -8.275 -1.062 1.00 89.06 267 ASP A CA 1
ATOM 2162 C C . ASP A 1 267 ? -19.096 -8.116 -2.574 1.00 89.06 267 ASP A C 1
ATOM 2164 O O . ASP A 1 267 ? -18.721 -7.086 -3.130 1.00 89.06 267 ASP A O 1
ATOM 2168 N N . ASN A 1 268 ? -19.691 -9.096 -3.262 1.00 85.69 268 ASN A N 1
ATOM 2169 C CA . ASN A 1 268 ? -19.946 -9.021 -4.711 1.00 85.69 268 ASN A CA 1
ATOM 2170 C C . ASN A 1 268 ? -18.699 -8.608 -5.522 1.00 85.69 268 ASN A C 1
ATOM 2172 O O . ASN A 1 268 ? -18.755 -7.691 -6.343 1.00 85.69 268 ASN A O 1
ATOM 2176 N N . ASN A 1 269 ? -17.570 -9.266 -5.246 1.00 83.19 269 ASN A N 1
ATOM 2177 C CA . ASN A 1 269 ? -16.250 -8.972 -5.812 1.00 83.19 269 ASN A CA 1
ATOM 2178 C C . ASN A 1 269 ? -15.664 -7.592 -5.447 1.00 83.19 269 ASN A C 1
ATOM 2180 O O . ASN A 1 269 ? -14.743 -7.123 -6.106 1.00 83.19 269 ASN A O 1
ATOM 2184 N N . LYS A 1 270 ? -16.178 -6.930 -4.404 1.00 88.44 270 LYS A N 1
ATOM 2185 C CA . LYS A 1 270 ? -15.611 -5.691 -3.858 1.00 88.44 270 LYS A CA 1
ATOM 2186 C C . LYS A 1 270 ? -14.854 -6.009 -2.572 1.00 88.44 270 LYS A C 1
ATOM 2188 O O . LYS A 1 270 ? -15.505 -6.289 -1.559 1.00 88.44 270 LYS A O 1
ATOM 2193 N N . PRO A 1 271 ? -13.513 -5.979 -2.591 1.00 94.62 271 PRO A N 1
ATOM 2194 C CA . PRO A 1 271 ? -12.732 -6.252 -1.400 1.00 94.62 271 PRO A CA 1
ATOM 2195 C C . PRO A 1 271 ? -12.886 -5.119 -0.383 1.00 94.62 271 PRO A C 1
ATOM 2197 O O . PRO A 1 271 ? -12.955 -3.933 -0.731 1.00 94.62 271 PRO A O 1
ATOM 2200 N N . TYR A 1 272 ? -12.931 -5.492 0.889 1.00 97.12 272 TYR A N 1
ATOM 2201 C CA . TYR A 1 272 ? -12.967 -4.558 2.003 1.00 97.12 272 TYR A CA 1
ATOM 2202 C C . TYR A 1 272 ? -12.064 -5.017 3.142 1.00 97.12 272 TYR A C 1
ATOM 2204 O O . TYR A 1 272 ? -11.830 -6.209 3.335 1.00 97.12 272 TYR A O 1
ATOM 2212 N N . TYR A 1 273 ? -11.628 -4.055 3.947 1.00 98.38 273 TYR A N 1
ATOM 2213 C CA . TYR A 1 273 ? -10.999 -4.296 5.235 1.00 98.38 273 TYR A CA 1
ATOM 2214 C C . TYR A 1 273 ? -11.983 -4.020 6.359 1.00 98.38 273 TYR A C 1
ATOM 2216 O O . TYR A 1 273 ? -12.680 -3.005 6.371 1.00 98.38 273 TYR A O 1
ATOM 2224 N N . LEU A 1 274 ? -12.036 -4.946 7.300 1.00 98.06 274 LEU A N 1
ATOM 2225 C CA . LEU A 1 274 ? -12.863 -4.886 8.490 1.00 98.06 274 LEU A CA 1
ATOM 2226 C C . LEU A 1 274 ? -12.064 -4.220 9.609 1.00 98.06 274 LEU A C 1
ATOM 2228 O O . LEU A 1 274 ? -10.876 -4.511 9.779 1.00 98.06 274 LEU A O 1
ATOM 2232 N N . PHE A 1 275 ? -12.696 -3.326 10.366 1.00 98.56 275 PHE A N 1
ATOM 2233 C CA . PHE A 1 275 ? -11.985 -2.543 11.372 1.00 98.56 275 PHE A CA 1
ATOM 2234 C C . PHE A 1 275 ? -12.706 -2.429 12.711 1.00 98.56 275 PHE A C 1
ATOM 2236 O O . PHE A 1 275 ? -13.934 -2.446 12.813 1.00 98.56 275 PHE A O 1
ATOM 2243 N N . TYR A 1 276 ? -11.900 -2.240 13.750 1.00 98.31 276 TYR A N 1
ATOM 2244 C CA . TYR A 1 276 ? -12.346 -1.741 15.037 1.00 98.31 276 TYR A CA 1
ATOM 2245 C C . TYR A 1 276 ? -12.326 -0.222 15.063 1.00 98.31 276 TYR A C 1
ATOM 2247 O O . TYR A 1 276 ? -11.282 0.405 14.882 1.00 98.31 276 TYR A O 1
ATOM 2255 N N . ASP A 1 277 ? -13.485 0.359 15.354 1.00 97.00 277 ASP A N 1
ATOM 2256 C CA . ASP A 1 277 ? -13.618 1.763 15.697 1.00 97.00 277 ASP A CA 1
ATOM 2257 C C . ASP A 1 277 ? -13.543 1.927 17.215 1.00 97.00 277 ASP A C 1
ATOM 2259 O O . ASP A 1 277 ? -14.392 1.436 17.965 1.00 97.00 277 ASP A O 1
ATOM 2263 N N . VAL A 1 278 ? -12.502 2.616 17.669 1.00 96.88 278 VAL A N 1
ATOM 2264 C CA . VAL A 1 278 ? -12.266 2.910 19.087 1.00 96.88 278 VAL A CA 1
ATOM 2265 C C . VAL A 1 278 ? -12.953 4.209 19.532 1.00 96.88 278 VAL A C 1
ATOM 2267 O O . VAL A 1 278 ? -13.047 4.469 20.733 1.00 96.88 278 VAL A O 1
ATOM 2270 N N . GLY A 1 279 ? -13.481 4.999 18.586 1.00 94.56 279 GLY A N 1
ATOM 2271 C CA . GLY A 1 279 ? -14.136 6.302 18.770 1.00 94.56 279 GLY A CA 1
ATOM 2272 C C . GLY A 1 279 ? -15.556 6.238 19.326 1.00 94.56 279 GLY A C 1
ATOM 2273 O O . GLY A 1 279 ? -16.359 7.151 19.139 1.00 94.56 279 GLY A O 1
ATOM 2274 N N . THR A 1 280 ? -15.902 5.151 20.009 1.00 94.31 280 THR A N 1
ATOM 2275 C CA . THR A 1 280 ? -17.226 4.925 20.584 1.00 94.31 280 THR A CA 1
ATOM 2276 C C . THR A 1 280 ? -17.127 4.165 21.898 1.00 94.31 280 THR A C 1
ATOM 2278 O O . THR A 1 280 ? -16.213 3.369 22.092 1.00 94.31 280 THR A O 1
ATOM 2281 N N . SER A 1 281 ? -18.071 4.386 22.814 1.00 95.69 281 SER A N 1
ATOM 2282 C CA . SER A 1 281 ? -18.189 3.613 24.062 1.00 95.69 281 SER A CA 1
ATOM 2283 C C . SER A 1 281 ? -18.968 2.303 23.883 1.00 95.69 281 SER A C 1
ATOM 2285 O O . SER A 1 281 ? -19.081 1.527 24.826 1.00 95.69 281 SER A O 1
ATOM 2287 N N . TYR A 1 282 ? -19.537 2.058 22.699 1.00 96.62 282 TYR A N 1
ATOM 2288 C CA . TYR A 1 282 ? -20.414 0.917 22.441 1.00 96.62 282 TYR A CA 1
ATOM 2289 C C . TYR A 1 282 ? -19.684 -0.160 21.640 1.00 96.62 282 TYR A C 1
ATOM 2291 O O . TYR A 1 282 ? -19.480 0.009 20.438 1.00 96.62 282 TYR A O 1
ATOM 2299 N N . ILE A 1 283 ? -19.354 -1.287 22.277 1.00 95.94 283 ILE A N 1
ATOM 2300 C CA . ILE A 1 283 ? -18.639 -2.391 21.617 1.00 95.94 283 ILE A CA 1
ATOM 2301 C C . ILE A 1 283 ? -19.367 -2.877 20.361 1.00 95.94 283 ILE A C 1
ATOM 2303 O O . ILE A 1 283 ? -18.765 -2.945 19.303 1.00 95.94 283 ILE A O 1
ATOM 2307 N N . ASN A 1 284 ? -20.689 -3.059 20.409 1.00 96.69 284 ASN A N 1
ATOM 2308 C CA . ASN A 1 284 ? -21.481 -3.512 19.258 1.00 96.69 284 ASN A CA 1
ATOM 2309 C C . ASN A 1 284 ? -21.469 -2.547 18.057 1.00 96.69 284 ASN A C 1
ATOM 2311 O O . ASN A 1 284 ? -21.861 -2.936 16.959 1.00 96.69 284 ASN A O 1
ATOM 2315 N N . LYS A 1 285 ? -21.055 -1.289 18.257 1.00 96.81 285 LYS A N 1
ATOM 2316 C CA . LYS A 1 285 ? -20.829 -0.316 17.182 1.00 96.81 285 LYS A CA 1
ATOM 2317 C C . LYS A 1 285 ? -19.353 -0.266 16.789 1.00 96.81 285 LYS A C 1
ATOM 2319 O O . LYS A 1 285 ? -19.048 -0.236 15.604 1.00 96.81 285 LYS A O 1
ATOM 2324 N N . GLY A 1 286 ? -18.450 -0.294 17.768 1.00 96.94 286 GLY A N 1
ATOM 2325 C CA . GLY A 1 286 ? -17.003 -0.265 17.551 1.00 96.94 286 GLY A CA 1
ATOM 2326 C C . GLY A 1 286 ? -16.456 -1.528 16.889 1.00 96.94 286 GLY A C 1
ATOM 2327 O O . GLY A 1 286 ? -15.472 -1.467 16.164 1.00 96.94 286 GLY A O 1
ATOM 2328 N N . SER A 1 287 ? -17.130 -2.658 17.075 1.00 97.38 287 SER A N 1
ATOM 2329 C CA . SER A 1 287 ? -16.741 -3.971 16.572 1.00 97.38 287 SER A CA 1
ATOM 2330 C C . SER A 1 287 ? -17.722 -4.536 15.541 1.00 97.38 287 SER A C 1
ATOM 2332 O O . SER A 1 287 ? -17.764 -5.745 15.330 1.00 97.38 287 SER A O 1
ATOM 2334 N N . SER A 1 288 ? -18.554 -3.684 14.936 1.00 97.25 288 SER A N 1
ATOM 2335 C CA . SER A 1 288 ? -19.629 -4.093 14.027 1.00 97.25 288 SER A CA 1
ATOM 2336 C C . SER A 1 288 ? -19.104 -4.646 12.702 1.00 97.25 288 SER A C 1
ATOM 2338 O O . SER A 1 288 ? -18.133 -4.133 12.155 1.00 97.25 288 SER A O 1
ATOM 2340 N N . ASP A 1 289 ? -19.822 -5.610 12.121 1.00 96.38 289 ASP A N 1
ATOM 2341 C CA . ASP A 1 289 ? -19.565 -6.099 10.759 1.00 96.38 289 ASP A CA 1
ATOM 2342 C C . ASP A 1 289 ? -19.750 -5.020 9.692 1.00 96.38 289 ASP A C 1
ATOM 2344 O O . ASP A 1 289 ? -19.264 -5.187 8.581 1.00 96.38 289 ASP A O 1
ATOM 2348 N N . GLU A 1 290 ? -20.450 -3.925 9.999 1.00 96.00 290 GLU A N 1
ATOM 2349 C CA . GLU A 1 290 ? -20.640 -2.793 9.085 1.00 96.00 290 GLU A CA 1
ATOM 2350 C C . GLU A 1 290 ? -19.425 -1.851 9.042 1.00 96.00 290 GLU A C 1
ATOM 2352 O O . GLU A 1 290 ? -19.359 -0.984 8.171 1.00 96.00 290 GLU A O 1
ATOM 2357 N N . ASN A 1 291 ? -18.442 -2.031 9.932 1.00 97.25 291 ASN A N 1
ATOM 2358 C CA . ASN A 1 291 ? -17.203 -1.255 9.947 1.00 97.25 291 ASN A CA 1
ATOM 2359 C C . ASN A 1 291 ? -16.257 -1.755 8.848 1.00 97.25 291 ASN A C 1
ATOM 2361 O O . AS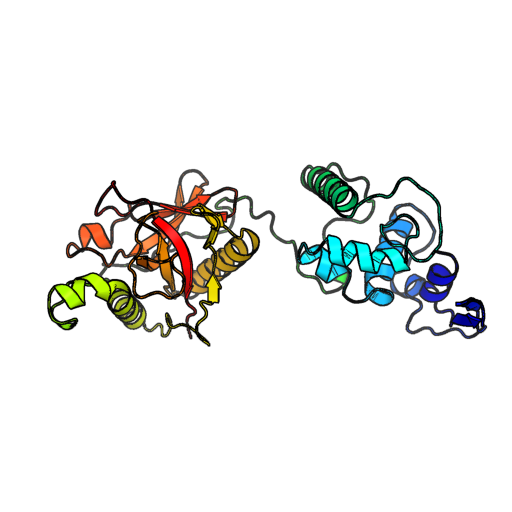N A 1 291 ? -15.320 -2.513 9.103 1.00 97.25 291 ASN A O 1
ATOM 2365 N N . ARG A 1 292 ? -16.523 -1.340 7.607 1.00 97.25 292 ARG A N 1
ATOM 2366 C CA . ARG A 1 292 ? -15.795 -1.783 6.409 1.00 97.25 292 ARG A CA 1
ATOM 2367 C C . ARG A 1 292 ? -15.185 -0.606 5.662 1.00 97.25 292 ARG A C 1
ATOM 2369 O O . ARG A 1 292 ? -15.896 0.347 5.358 1.00 97.25 292 ARG A O 1
ATOM 2376 N N . LEU A 1 293 ? -13.904 -0.700 5.314 1.00 97.50 293 LEU A N 1
ATOM 2377 C CA . LEU A 1 293 ? -13.240 0.159 4.331 1.00 97.50 293 LEU A CA 1
ATOM 2378 C C . LEU A 1 293 ? -13.123 -0.595 3.004 1.00 97.50 293 LEU A C 1
ATOM 2380 O O . LEU A 1 293 ? -12.352 -1.543 2.899 1.00 97.50 293 LEU A O 1
ATOM 2384 N N . TYR A 1 294 ? -13.872 -0.179 1.989 1.00 96.06 294 TYR A N 1
ATOM 2385 C CA . TYR A 1 294 ? -13.820 -0.770 0.653 1.00 96.06 294 TYR A CA 1
ATOM 2386 C C . TYR A 1 294 ? -12.672 -0.188 -0.158 1.00 96.06 294 TYR A C 1
ATOM 2388 O O . TYR A 1 294 ? -12.527 1.037 -0.222 1.00 96.06 294 TYR A O 1
ATOM 2396 N N . VAL A 1 295 ? -11.942 -1.064 -0.844 1.00 94.50 295 VAL A N 1
ATOM 2397 C CA . VAL A 1 295 ? -10.950 -0.669 -1.847 1.00 94.50 295 VAL A CA 1
ATOM 2398 C C . VAL A 1 295 ? -11.684 -0.162 -3.092 1.00 94.50 295 VAL A C 1
ATOM 2400 O O . VAL A 1 295 ? -12.643 -0.786 -3.554 1.00 94.50 295 VAL A O 1
ATOM 2403 N N . LYS A 1 296 ? -11.282 0.999 -3.606 1.00 90.69 296 LYS A N 1
ATOM 2404 C CA . LYS A 1 296 ? -11.807 1.610 -4.838 1.00 90.69 296 LYS A CA 1
ATOM 2405 C C . LYS A 1 296 ? -10.843 1.405 -5.997 1.00 90.69 296 LYS A C 1
ATOM 2407 O O . LYS A 1 296 ? -9.713 0.987 -5.782 1.00 90.69 296 LYS A O 1
ATOM 2412 N N . ASP A 1 297 ? -11.290 1.752 -7.203 1.00 84.56 297 ASP A N 1
ATOM 2413 C CA . ASP A 1 297 ? -10.558 1.577 -8.468 1.00 84.56 297 ASP A CA 1
ATOM 2414 C C . ASP A 1 297 ? -9.174 2.257 -8.491 1.00 84.56 297 ASP A C 1
ATOM 2416 O O . ASP A 1 297 ? -8.266 1.810 -9.186 1.00 84.56 297 ASP A O 1
ATOM 2420 N N . ASP A 1 298 ? -8.991 3.326 -7.713 1.00 80.81 298 ASP A N 1
ATOM 2421 C CA . ASP A 1 298 ? -7.727 4.052 -7.538 1.00 80.81 298 ASP A CA 1
ATOM 2422 C C . ASP A 1 298 ? -6.892 3.547 -6.343 1.00 80.81 298 ASP A C 1
ATOM 2424 O O . ASP A 1 298 ? -5.921 4.196 -5.947 1.00 80.81 298 ASP A O 1
ATOM 2428 N N . TYR A 1 299 ? -7.261 2.393 -5.777 1.00 88.94 299 TYR A N 1
ATOM 2429 C CA . TYR A 1 299 ? -6.698 1.768 -4.575 1.00 88.94 299 TYR A CA 1
ATOM 2430 C C . TYR A 1 299 ? -6.913 2.556 -3.278 1.00 88.94 299 TYR A C 1
ATOM 2432 O O . TYR A 1 299 ? -6.426 2.143 -2.225 1.00 88.94 299 TYR A O 1
ATOM 2440 N N . SER A 1 300 ? -7.674 3.653 -3.309 1.00 88.94 300 SER A N 1
ATOM 2441 C CA . SER A 1 300 ? -8.111 4.323 -2.086 1.00 88.94 300 SER A CA 1
ATOM 2442 C C . SER A 1 300 ? -9.031 3.413 -1.269 1.00 88.94 300 SER A C 1
ATOM 2444 O O . SER A 1 300 ? -9.713 2.529 -1.797 1.00 88.94 300 SER A O 1
ATOM 2446 N N . LEU A 1 301 ? -9.055 3.624 0.047 1.00 94.81 301 LEU A N 1
ATOM 2447 C CA . LEU A 1 301 ? -9.880 2.850 0.966 1.00 94.81 301 LEU A CA 1
ATOM 2448 C C . LEU A 1 301 ? -10.880 3.769 1.651 1.00 94.81 301 LEU A C 1
ATOM 2450 O O . LEU A 1 301 ? -10.491 4.664 2.404 1.00 94.81 301 LEU A O 1
ATOM 2454 N N . HIS A 1 302 ? -12.166 3.518 1.399 1.00 93.31 302 HIS A N 1
ATOM 2455 C CA . HIS A 1 302 ? -13.258 4.340 1.911 1.00 93.31 302 HIS A CA 1
ATOM 2456 C C . HIS A 1 302 ? -14.342 3.519 2.588 1.00 93.31 302 HIS A C 1
ATOM 2458 O O . HIS A 1 302 ? -14.747 2.464 2.094 1.00 93.31 302 HIS A O 1
ATOM 2464 N N . GLY A 1 303 ? -14.902 4.057 3.662 1.00 92.56 303 GLY A N 1
ATOM 2465 C CA . GLY A 1 303 ? -15.992 3.407 4.369 1.00 92.56 303 GLY A CA 1
ATOM 2466 C C . GLY A 1 303 ? -16.641 4.285 5.414 1.00 92.56 303 GLY A C 1
ATOM 2467 O O . GLY A 1 303 ? -16.392 5.483 5.477 1.00 92.56 303 GLY A O 1
ATOM 2468 N N . SER A 1 304 ? -17.466 3.678 6.253 1.00 90.31 304 SER A N 1
ATOM 2469 C CA . SER A 1 304 ? -18.097 4.354 7.382 1.00 90.31 304 SER A CA 1
ATOM 2470 C C . SER A 1 304 ? -18.094 3.439 8.593 1.00 90.31 304 SER A C 1
ATOM 2472 O O . SER A 1 304 ? -18.068 2.216 8.472 1.00 90.31 304 SER A O 1
ATOM 2474 N N . THR A 1 305 ? -18.130 4.050 9.769 1.00 92.12 305 THR A N 1
ATOM 2475 C CA . THR A 1 305 ? -18.361 3.345 11.029 1.00 92.12 305 THR A CA 1
ATOM 2476 C C . THR A 1 305 ? -19.857 3.144 11.262 1.00 92.12 305 THR A C 1
ATOM 2478 O O . THR A 1 305 ? -20.674 4.023 10.973 1.00 92.12 305 THR A O 1
ATOM 2481 N N . LYS A 1 306 ? -20.233 2.024 11.882 1.00 94.94 306 LYS A N 1
ATOM 2482 C CA . LYS A 1 306 ? -21.590 1.780 12.384 1.00 94.94 306 LYS A CA 1
ATOM 2483 C C . LYS A 1 306 ? -22.018 2.828 13.404 1.00 94.94 306 LYS A C 1
ATOM 2485 O O . LYS A 1 306 ? -23.215 3.061 13.591 1.00 94.94 306 LYS A O 1
ATOM 2490 N N . TYR A 1 307 ? -21.062 3.445 14.101 1.00 91.25 307 TYR A N 1
ATOM 2491 C CA . TYR A 1 307 ? -21.367 4.406 15.151 1.00 91.25 307 TYR A CA 1
ATOM 2492 C C . TYR A 1 307 ? -22.182 5.597 14.639 1.00 91.25 307 TYR A C 1
ATOM 2494 O O . TYR A 1 307 ? -23.106 6.049 15.324 1.00 91.25 307 TYR A O 1
ATOM 2502 N N . THR A 1 308 ? -21.873 6.074 13.433 1.00 84.62 308 THR A N 1
ATOM 2503 C CA . THR A 1 308 ? -22.514 7.237 12.824 1.00 84.62 308 THR A CA 1
ATOM 2504 C C . THR A 1 308 ? -22.363 7.218 11.309 1.00 84.62 308 THR A C 1
ATOM 2506 O O . THR A 1 308 ? -21.269 7.083 10.775 1.00 84.62 308 THR A O 1
ATOM 2509 N N . SER A 1 309 ? -23.470 7.451 10.607 1.00 79.06 309 SER A N 1
ATOM 2510 C CA . SER A 1 309 ? -23.497 7.553 9.145 1.00 79.06 309 SER A CA 1
ATOM 2511 C C . SER A 1 309 ? -23.026 8.912 8.613 1.00 79.06 309 SER A C 1
ATOM 2513 O O . SER A 1 309 ? -23.024 9.129 7.406 1.00 79.06 309 SER A O 1
ATOM 2515 N N . LYS A 1 310 ? -22.687 9.862 9.496 1.00 78.50 310 LYS A N 1
ATOM 2516 C CA . LYS A 1 310 ? -22.272 11.221 9.103 1.00 78.50 310 LYS A CA 1
ATOM 2517 C C . LYS A 1 310 ? -20.813 11.302 8.663 1.00 78.50 310 LYS A C 1
ATOM 2519 O O . LYS A 1 310 ? -20.448 12.267 8.001 1.00 78.50 310 LYS A O 1
ATOM 2524 N N . HIS A 1 311 ? -20.003 10.322 9.050 1.00 77.06 311 HIS A N 1
ATOM 2525 C CA . HIS A 1 311 ? -18.577 10.300 8.768 1.00 77.06 311 HIS A CA 1
ATOM 2526 C C . HIS A 1 311 ? -18.269 9.250 7.704 1.00 77.06 311 HIS A C 1
ATOM 2528 O O . HIS A 1 311 ? -18.679 8.091 7.803 1.00 77.06 311 HIS A O 1
ATOM 2534 N N . THR A 1 312 ? -17.543 9.682 6.679 1.00 86.19 312 THR A N 1
ATOM 2535 C CA . THR A 1 312 ? -16.903 8.787 5.715 1.00 86.19 312 THR A CA 1
ATOM 2536 C C . THR A 1 312 ? -15.425 8.784 6.042 1.00 86.19 312 THR A C 1
ATOM 2538 O O . THR A 1 312 ? -14.814 9.844 6.095 1.00 86.19 312 THR A O 1
ATOM 2541 N N . TYR A 1 313 ? -14.883 7.607 6.307 1.00 91.44 313 TYR A N 1
ATOM 2542 C CA . TYR A 1 313 ? -13.474 7.399 6.576 1.00 91.44 313 TYR A CA 1
ATOM 2543 C C . TYR A 1 313 ? -12.748 7.207 5.259 1.00 91.44 313 TYR A C 1
ATOM 2545 O O . TYR A 1 313 ? -13.152 6.366 4.455 1.00 91.44 313 TYR A O 1
ATOM 2553 N N . THR A 1 314 ? -11.677 7.967 5.066 1.00 92.12 314 THR A N 1
ATOM 2554 C CA . THR A 1 314 ? -10.696 7.742 4.005 1.00 92.12 314 THR A CA 1
ATOM 2555 C C . THR A 1 314 ? -9.380 7.357 4.651 1.00 92.12 314 THR A C 1
ATOM 2557 O O . THR A 1 314 ? -8.887 8.082 5.511 1.00 92.12 314 THR A O 1
ATOM 2560 N N . LEU A 1 315 ? -8.804 6.220 4.265 1.00 93.75 315 LEU A N 1
ATOM 2561 C CA . LEU A 1 315 ? -7.514 5.790 4.799 1.00 93.75 315 LEU A CA 1
ATOM 2562 C C . LEU A 1 315 ? -6.418 6.784 4.406 1.00 93.75 315 LEU A C 1
ATOM 2564 O O . LEU A 1 315 ? -6.127 6.960 3.224 1.00 93.75 315 LEU A O 1
ATOM 2568 N N . SER A 1 316 ? -5.799 7.414 5.400 1.00 91.31 316 SER A N 1
ATOM 2569 C CA . SER A 1 316 ? -4.768 8.428 5.184 1.00 91.31 316 SER A CA 1
ATOM 2570 C C . SER A 1 316 ? -3.365 7.864 5.364 1.00 91.31 316 SER A C 1
ATOM 2572 O O . SER A 1 316 ? -2.459 8.207 4.603 1.00 91.31 316 SER A O 1
ATOM 2574 N N . GLN A 1 317 ? -3.176 6.965 6.332 1.00 92.44 317 GLN A N 1
ATOM 2575 C CA . GLN A 1 317 ? -1.866 6.401 6.639 1.00 92.44 317 GLN A CA 1
ATOM 2576 C C . GLN A 1 317 ? -1.924 5.013 7.275 1.00 92.44 317 GLN A C 1
ATOM 2578 O O . GLN A 1 317 ? -2.845 4.685 8.019 1.00 92.44 317 GLN A O 1
ATOM 2583 N N . ILE A 1 318 ? -0.872 4.226 7.053 1.00 96.31 318 ILE A N 1
ATOM 2584 C CA . ILE A 1 318 ? -0.669 2.910 7.669 1.00 96.31 318 ILE A CA 1
ATOM 2585 C C . ILE A 1 318 ? 0.557 2.969 8.577 1.00 96.31 318 ILE A C 1
ATOM 2587 O O . ILE A 1 318 ? 1.618 3.466 8.180 1.00 96.31 318 ILE A O 1
ATOM 2591 N N . ARG A 1 319 ? 0.426 2.461 9.807 1.00 93.56 319 ARG A N 1
ATOM 2592 C CA . ARG A 1 319 ? 1.532 2.384 10.767 1.00 93.56 319 ARG A CA 1
ATOM 2593 C C . ARG A 1 319 ? 2.115 0.977 10.810 1.00 93.56 319 ARG A C 1
ATOM 2595 O O . ARG A 1 319 ? 1.404 -0.012 10.686 1.00 93.56 319 ARG A O 1
ATOM 2602 N N . LYS A 1 320 ? 3.434 0.917 10.971 1.00 92.88 320 LYS A N 1
ATOM 2603 C CA . LYS A 1 320 ? 4.207 -0.323 10.930 1.00 92.88 320 LYS A CA 1
ATOM 2604 C C . LYS A 1 320 ? 4.054 -1.118 12.232 1.00 92.88 320 LYS A C 1
ATOM 2606 O O . LYS A 1 320 ? 4.138 -0.540 13.319 1.00 92.88 320 LYS A O 1
ATOM 2611 N N . ASN A 1 321 ? 3.887 -2.428 12.101 1.00 93.12 321 ASN A N 1
ATOM 2612 C CA . ASN A 1 321 ? 4.103 -3.426 13.149 1.00 93.12 321 ASN A CA 1
ATOM 2613 C C . ASN A 1 321 ? 5.602 -3.755 13.267 1.00 93.12 321 ASN A C 1
ATOM 2615 O O . ASN A 1 321 ? 6.307 -3.766 12.256 1.00 93.12 321 ASN A O 1
ATOM 2619 N N . LYS A 1 322 ? 6.087 -3.989 14.486 1.00 85.31 322 LYS A N 1
ATOM 2620 C CA . LYS A 1 322 ? 7.491 -4.290 14.794 1.00 85.31 322 LYS A CA 1
ATOM 2621 C C . LYS A 1 322 ? 7.808 -5.779 14.724 1.00 85.31 322 LYS A C 1
ATOM 2623 O O . LYS A 1 322 ? 6.905 -6.606 14.9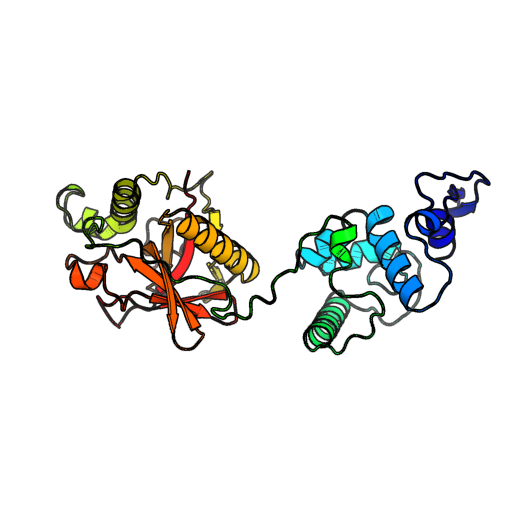95 1.00 85.31 322 LYS A O 1
#

Radius of gyration: 26.17 Å; chains: 1; bounding box: 63×39×69 Å

Sequence (322 aa):
MRYTWWWLNGEKLRQLADKSFVKARVYESYHDYVKQYNIPDYSPKSQDMLCLLNMEFNKKGLIQLIIDGKIEQAALISSLSWASMPNSPYGQPIKLKTYADVKAKFDEYLKDELNRKSDLYIKDGFLKEFGYDCCNEESSIGCEGKENIDLRNDNSKWQTQYDSKYGTKVQQDVACWKACKDVLSNFNVEGGDLENNKALYQIASESNNNLVIDSEIAKKGIKYLDEQLENDKPILVGVDHTYKYKGGFNNDLTTDHFIVIIGRGCDNNKPYYLFYDVGTSYINKGSSDENRLYVKDDYSLHGSTKYTSKHTYTLSQIRKNK

Secondary structure (DSSP, 8-state):
-HHHHHHHEEEEEEE-TTS-EEEEEEEEEEEEHHHHTT--S-SHHHHHHHHHHIIIIISTTHHHHHHTT-HHHHHHHHTTT-TTSTT-TT---STT--HHHHHHHHHHHHHHHHTT-----SPTTGGGGGT---------SS-TTPPPEE--TTSTT---TT-GGG-SHHHHTT-HHHHHHHHHHHTT--B-SPBTTB-SEE-EEEETTEEEE-HHHHHHHHHHHHHHHHTT--EEEEEE--TT-TT-S-TTSS--EEEEEEEEEEETTEEEEEEE--S-S-HHHHT-TT-EEEEPTTS-EEEE-TT-TT--EEEEEEPPB-

Foldseek 3Di:
DVVLVCQLQQFDWDADPVRDIDTPPDGHVVRVNCVVVVLPDCPLQSVLVSVVSCCPPVLNCLVVCVLVVVQLVSLVSCLCVDVPTAPRPPPDDDDRCDSVNSSVVVVVQVVCVVVVNHPHPDDPPPCVVVVDPPDPDPPPLFCPPADWFFLCVVVPLQAALPDCVLPDPVSSQQSQQVRQCSSQVSQVWAWSDADVLHAPAQQWADDPLDTDGDLVSLVVVVVVCRVCRVVQGKWKFFWDFDSDPPDDPRPRVGGPHIWIFRIWDDDPGWIWTAIADNHDPDSCQRRDPQRIFTQDPSSWTWHDTSVDPNTIITTRGTMDID

pLDDT: mean 86.4, std 13.2, range [39.0, 98.75]